Protein AF-0000000080333452 (afdb_homodimer)

Sequence (260 aa):
MNIPYLYDAGVLIAIDNNDRRMWARHSLALDDGRDIHVPAVIVSQAWRDSRRQVRLGKFLAGCHVVPVGLETAKAAGILCGKAGTSDIVDATVVTMAATLGAIIWTSDPDDIRTLIDAQDIKPAPVIRTVMNIPYLYDAGVLIAIDNNDRRMWARHSLALDDGRDIHVPAVIVSQAWRDSRRQVRLGKFLAGCHVVPVGLETAKAAGILCGKAGTSDIVDATVVTMAATLGAIIWTSDPDDIRTLIDAQDIKPAPVIRTV

Nearest PDB structures (foldseek):
  1y82-assembly1_A  TM=7.616E-01  e=4.361E-05  Pyrococcus furiosus
  5x3t-assembly1_H  TM=8.000E-01  e=1.397E-03  Mycobacterium tuberculosis H37Rv
  4gm6-assembly1_F  TM=4.208E-01  e=3.250E+00  Listeria grayi DSM 20601
  4neq-assembly1_A-2  TM=3.484E-01  e=1.625E+00  Methanocaldococcus jannaschii DSM 2661
  5h4g-assembly1_B  TM=7.540E-01  e=2.447E-04  Pyrococcus horikoshii OT3

Solvent-accessible surface area (backbone atoms only — not comparable to full-atom values): 13420 Å² total; per-residue (Å²): 132,70,69,27,38,28,44,39,44,47,43,52,45,37,45,62,66,62,36,62,67,60,49,50,50,52,51,52,40,50,75,70,63,36,50,35,36,29,50,12,66,35,44,16,72,57,37,45,42,76,86,77,33,55,64,45,51,58,56,49,69,74,36,46,70,37,59,39,34,58,70,54,16,40,52,8,6,28,42,19,48,66,48,72,47,85,57,42,67,63,26,37,53,53,50,50,22,53,76,65,58,13,36,36,34,2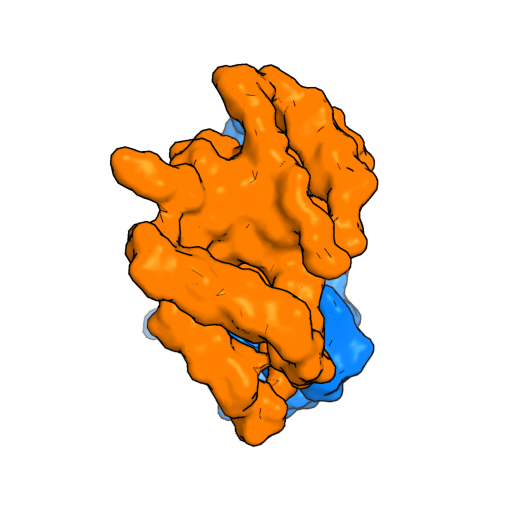4,58,55,58,68,65,52,47,50,46,52,60,49,58,65,54,83,85,62,64,47,81,44,79,98,131,72,68,26,39,29,45,40,41,47,43,51,46,38,44,62,67,62,35,62,67,59,49,50,51,51,51,52,40,50,74,70,64,38,50,34,36,29,50,11,66,35,45,16,73,56,35,46,44,78,86,78,35,54,63,43,51,59,57,50,69,73,37,47,69,37,59,41,34,60,69,54,17,41,52,8,6,28,42,19,48,66,49,73,48,85,56,40,66,63,27,36,52,53,49,50,23,54,76,66,59,13,36,36,34,25,56,56,59,67,66,50,47,51,46,50,59,48,60,65,55,82,84,62,64,46,78,44,77,100

Organism: NCBI:txid40318

InterPro domains:
  IPR029060 PIN-like domain superfamily [SSF88723] (1-114)

Structure (mmCIF, N/CA/C/O backbone):
data_AF-0000000080333452-model_v1
#
loop_
_entity.id
_entity.type
_entity.pdbx_description
1 polymer 'Twitching motility protein PilT'
#
loop_
_atom_site.group_PDB
_atom_site.id
_atom_site.type_symbol
_atom_site.label_atom_id
_atom_site.label_alt_id
_atom_site.label_comp_id
_atom_site.label_asym_id
_atom_site.label_entity_id
_atom_site.label_seq_id
_atom_site.pdbx_PDB_ins_code
_atom_site.Cartn_x
_atom_site.Cartn_y
_atom_site.Cartn_z
_atom_site.occupancy
_atom_site.B_iso_or_equiv
_atom_site.auth_seq_id
_atom_site.auth_comp_id
_atom_site.auth_asym_id
_atom_site.auth_atom_id
_atom_site.pdbx_PDB_model_num
ATOM 1 N N . MET A 1 1 ? -12.617 15.688 21.859 1 66.94 1 MET A N 1
ATOM 2 C CA . MET A 1 1 ? -11.438 15.055 21.266 1 66.94 1 MET A CA 1
ATOM 3 C C . MET A 1 1 ? -11.102 15.688 19.922 1 66.94 1 MET A C 1
ATOM 5 O O . MET A 1 1 ? -11.992 16.078 19.172 1 66.94 1 MET A O 1
ATOM 9 N N . ASN A 1 2 ? -9.859 16.25 19.734 1 89.31 2 ASN A N 1
ATOM 10 C CA . ASN A 1 2 ? -9.469 17 18.547 1 89.31 2 ASN A CA 1
ATOM 11 C C . ASN A 1 2 ? -9.539 16.141 17.281 1 89.31 2 ASN A C 1
ATOM 13 O O . ASN A 1 2 ? -9.398 14.922 17.359 1 89.31 2 ASN A O 1
ATOM 17 N N . ILE A 1 3 ? -10.078 16.656 16.297 1 96 3 ILE A N 1
ATOM 18 C CA . ILE A 1 3 ? -10.164 16 14.992 1 96 3 ILE A CA 1
ATOM 19 C C . ILE A 1 3 ? -8.773 15.562 14.539 1 96 3 ILE A C 1
ATOM 21 O O . ILE A 1 3 ? -7.848 16.375 14.477 1 96 3 ILE A O 1
ATOM 25 N N . PRO A 1 4 ? -8.609 14.273 14.32 1 98.06 4 PRO A N 1
ATOM 26 C CA . PRO A 1 4 ? -7.285 13.812 13.906 1 98.06 4 PRO A CA 1
ATOM 27 C C . PRO A 1 4 ? -6.875 14.336 12.531 1 98.06 4 PRO A C 1
ATOM 29 O O . PRO A 1 4 ? -7.723 14.805 11.766 1 98.06 4 PRO A O 1
ATOM 32 N N . TYR A 1 5 ? -5.578 14.242 12.328 1 98.5 5 TYR A N 1
ATOM 33 C CA . TYR A 1 5 ? -5.012 14.516 11.016 1 98.5 5 TYR A CA 1
ATOM 34 C C . TYR A 1 5 ? -4.586 13.219 10.328 1 98.5 5 TYR A C 1
ATOM 36 O O . TYR A 1 5 ? -4.184 12.258 10.992 1 98.5 5 TYR A O 1
ATOM 44 N N . LEU A 1 6 ? -4.727 13.211 9.031 1 98.81 6 LEU A N 1
ATOM 45 C CA . LEU A 1 6 ? -4.152 12.164 8.195 1 98.81 6 LEU A CA 1
ATOM 46 C C . LEU A 1 6 ? -3.291 12.766 7.086 1 98.81 6 LEU A C 1
ATOM 48 O O . LEU A 1 6 ? -3.775 13.555 6.277 1 98.81 6 LEU A O 1
ATOM 52 N N . TYR A 1 7 ? -2.045 12.398 7.105 1 98.88 7 TYR A N 1
ATOM 53 C CA . TYR A 1 7 ? -1.078 12.969 6.176 1 98.88 7 TYR A CA 1
ATOM 54 C C . TYR A 1 7 ? -0.905 12.07 4.953 1 98.88 7 TYR A C 1
ATOM 56 O O . TYR A 1 7 ? -0.808 10.852 5.078 1 98.88 7 TYR A O 1
ATOM 64 N N . ASP A 1 8 ? -0.882 12.656 3.754 1 98.62 8 ASP A N 1
ATOM 65 C CA . ASP A 1 8 ? -0.459 11.906 2.578 1 98.62 8 ASP A CA 1
ATOM 66 C C . ASP A 1 8 ? 1.015 12.156 2.266 1 98.62 8 ASP A C 1
ATOM 68 O O . ASP A 1 8 ? 1.738 12.734 3.082 1 98.62 8 ASP A O 1
ATOM 72 N N . ALA A 1 9 ? 1.439 11.734 1.107 1 98.19 9 ALA A N 1
ATOM 73 C CA . ALA A 1 9 ? 2.863 11.75 0.777 1 98.19 9 ALA A CA 1
ATOM 74 C C . ALA A 1 9 ? 3.363 13.18 0.575 1 98.19 9 ALA A C 1
ATOM 76 O O . ALA A 1 9 ? 4.527 13.477 0.844 1 98.19 9 ALA A O 1
ATOM 77 N N . GLY A 1 10 ? 2.439 14.086 0.138 1 98 10 GLY A N 1
ATOM 78 C CA . GLY A 1 10 ? 2.844 15.469 -0.051 1 98 10 GLY A CA 1
ATOM 79 C C . GLY A 1 10 ? 3.357 16.125 1.219 1 98 10 GLY A C 1
ATOM 80 O O . GLY A 1 10 ? 4.285 16.938 1.176 1 98 10 GLY A O 1
ATOM 81 N N . VAL A 1 11 ? 2.781 15.766 2.311 1 98.38 11 VAL A N 1
ATOM 82 C CA . VAL A 1 11 ? 3.229 16.297 3.598 1 98.38 11 VAL A CA 1
ATOM 83 C C . VAL A 1 11 ? 4.625 15.766 3.91 1 98.38 11 VAL A C 1
ATOM 85 O O . VAL A 1 11 ? 5.512 16.531 4.301 1 98.38 11 VAL A O 1
ATOM 88 N N . LEU A 1 12 ? 4.84 14.508 3.76 1 98 12 LEU A N 1
ATOM 89 C CA . LEU A 1 12 ? 6.129 13.891 4.059 1 98 12 LEU A CA 1
ATOM 90 C C . LEU A 1 12 ? 7.223 14.461 3.162 1 98 12 LEU A C 1
ATOM 92 O O . LEU A 1 12 ? 8.352 14.688 3.615 1 98 12 LEU A O 1
ATOM 96 N N . ILE A 1 13 ? 6.887 14.688 1.904 1 96.5 13 ILE A N 1
ATOM 97 C CA . ILE A 1 13 ? 7.84 15.266 0.961 1 96.5 13 ILE A CA 1
ATOM 98 C C . ILE A 1 13 ? 8.195 16.688 1.392 1 96.5 13 ILE A C 1
ATOM 100 O O . ILE A 1 13 ? 9.359 17.078 1.361 1 96.5 13 ILE A O 1
ATOM 104 N N . ALA A 1 14 ? 7.195 17.453 1.789 1 97 14 ALA A N 1
ATOM 105 C CA . ALA A 1 14 ? 7.445 18.797 2.279 1 97 14 ALA A CA 1
ATOM 106 C C . ALA A 1 14 ? 8.375 18.781 3.488 1 97 14 ALA A C 1
ATOM 108 O O . ALA A 1 14 ? 9.297 19.594 3.582 1 97 14 ALA A O 1
ATOM 109 N N . ILE A 1 15 ? 8.172 17.875 4.402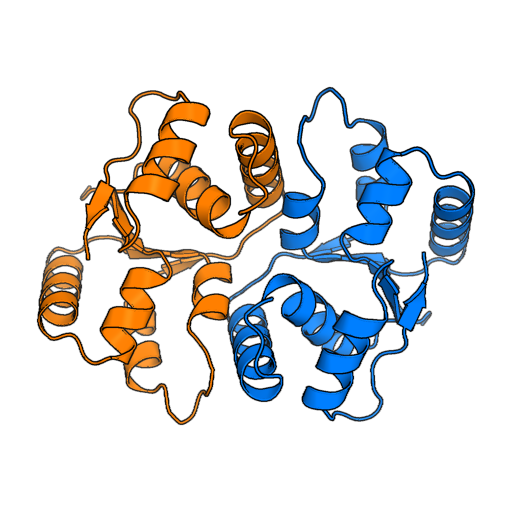 1 96.25 15 ILE A N 1
ATOM 110 C CA . ILE A 1 15 ? 8.992 17.734 5.602 1 96.25 15 ILE A CA 1
ATOM 111 C C . ILE A 1 15 ? 10.414 17.359 5.207 1 96.25 15 ILE A C 1
ATOM 113 O O . ILE A 1 15 ? 11.383 17.938 5.707 1 96.25 15 ILE A O 1
ATOM 117 N N . ASP A 1 16 ? 10.508 16.422 4.316 1 94.06 16 ASP A N 1
ATOM 118 C CA . ASP A 1 16 ? 11.812 15.984 3.855 1 94.06 16 ASP A CA 1
ATOM 119 C C . ASP A 1 16 ? 12.586 17.125 3.201 1 94.06 16 ASP A C 1
ATOM 121 O O . ASP A 1 16 ? 13.812 17.172 3.268 1 94.06 16 ASP A O 1
ATOM 125 N N . ASN A 1 17 ? 11.844 18.016 2.6 1 93.31 17 ASN A N 1
ATOM 126 C CA . ASN A 1 17 ? 12.43 19.188 1.954 1 93.31 17 ASN A CA 1
ATOM 127 C C . ASN A 1 17 ? 12.625 20.328 2.941 1 93.31 17 ASN A C 1
ATOM 129 O O . ASN A 1 17 ? 12.883 21.469 2.539 1 93.31 17 ASN A O 1
ATOM 133 N N . ASN A 1 18 ? 12.383 20.109 4.141 1 94.5 18 ASN A N 1
ATOM 134 C CA . ASN A 1 18 ? 12.578 21.062 5.219 1 94.5 18 ASN A CA 1
ATOM 135 C C . ASN A 1 18 ? 11.664 22.281 5.074 1 94.5 18 ASN A C 1
ATOM 137 O O . ASN A 1 18 ? 12.102 23.422 5.254 1 94.5 18 ASN A O 1
ATOM 141 N N . ASP A 1 19 ? 10.5 22 4.648 1 96.25 19 ASP A N 1
ATOM 142 C CA . ASP A 1 19 ? 9.492 23.062 4.609 1 96.25 19 ASP A CA 1
ATOM 143 C C . ASP A 1 19 ? 9.164 23.547 6.016 1 96.25 19 ASP A C 1
ATOM 145 O O . ASP A 1 19 ? 8.477 22.859 6.777 1 96.25 19 ASP A O 1
ATOM 149 N N . ARG A 1 20 ? 9.508 24.734 6.355 1 96.56 20 ARG A N 1
ATOM 150 C CA . ARG A 1 20 ? 9.391 25.297 7.699 1 96.56 20 ARG A CA 1
ATOM 151 C C . ARG A 1 20 ? 7.926 25.484 8.086 1 96.56 20 ARG A C 1
ATOM 153 O O . ARG A 1 20 ? 7.562 25.312 9.25 1 96.56 20 ARG A O 1
ATOM 160 N N . ARG A 1 21 ? 7.176 25.812 7.168 1 97 21 ARG A N 1
ATOM 161 C CA . ARG A 1 21 ? 5.758 26.016 7.445 1 97 21 ARG A CA 1
ATOM 162 C C . ARG A 1 21 ? 5.09 24.703 7.852 1 97 21 ARG A C 1
ATOM 164 O O . ARG A 1 21 ? 4.301 24.672 8.797 1 97 21 ARG A O 1
ATOM 171 N N . MET A 1 22 ? 5.398 23.641 7.133 1 96.62 22 MET A N 1
ATOM 172 C CA . MET A 1 22 ? 4.816 22.344 7.469 1 96.62 22 MET A CA 1
ATOM 173 C C . MET A 1 22 ? 5.312 21.859 8.828 1 96.62 22 MET A C 1
ATOM 175 O O . MET A 1 22 ? 4.547 21.266 9.602 1 96.62 22 MET A O 1
ATOM 179 N N . TRP A 1 23 ? 6.555 22.141 9.141 1 96.62 23 TRP A N 1
ATOM 180 C CA . TRP A 1 23 ? 7.094 21.797 10.453 1 96.62 23 TRP A CA 1
ATOM 181 C C . TRP A 1 23 ? 6.352 22.531 11.562 1 96.62 23 TRP A C 1
ATOM 183 O O . TRP A 1 23 ? 5.98 21.938 12.578 1 96.62 23 TRP A O 1
ATOM 193 N N . ALA A 1 24 ? 6.164 23.781 11.367 1 97.5 24 ALA A N 1
ATOM 194 C CA . ALA A 1 24 ? 5.457 24.594 12.359 1 97.5 24 ALA A CA 1
ATOM 195 C C . ALA A 1 24 ? 4.031 24.078 12.555 1 97.5 24 ALA A C 1
ATOM 197 O O . ALA A 1 24 ? 3.564 23.969 13.695 1 97.5 24 ALA A O 1
ATOM 198 N N . ARG A 1 25 ? 3.41 23.781 11.445 1 96.88 25 ARG A N 1
ATOM 199 C CA . ARG A 1 25 ? 2.053 23.25 11.508 1 96.88 25 ARG A CA 1
ATOM 200 C C . ARG A 1 25 ? 2.012 21.938 12.266 1 96.88 25 ARG A C 1
ATOM 202 O O . ARG A 1 25 ? 1.132 21.719 13.109 1 96.88 25 ARG A O 1
ATOM 209 N N . HIS A 1 26 ? 2.873 21.031 11.945 1 97.25 26 HIS A N 1
ATOM 210 C CA . HIS A 1 26 ? 2.979 19.75 12.617 1 97.25 26 HIS A CA 1
ATOM 211 C C . HIS A 1 26 ? 3.232 19.922 14.109 1 97.25 26 HIS A C 1
ATOM 213 O O . HIS A 1 26 ? 2.568 19.297 14.938 1 97.25 26 HIS A O 1
ATOM 219 N N . SER A 1 27 ? 4.156 20.797 14.453 1 96.75 27 SER A N 1
ATOM 220 C CA . SER A 1 27 ? 4.5 21.062 15.844 1 96.75 27 SER A CA 1
ATOM 221 C C . SER A 1 27 ? 3.301 21.594 16.625 1 96.75 27 SER A C 1
ATOM 223 O O . SER A 1 27 ? 3.033 21.156 17.75 1 96.75 27 SER A O 1
ATOM 225 N N . LEU A 1 28 ? 2.609 22.516 16.016 1 96.5 28 LEU A N 1
ATOM 226 C CA . LEU A 1 28 ? 1.427 23.094 16.656 1 96.5 28 LEU A CA 1
ATOM 227 C C . LEU A 1 28 ? 0.349 22.031 16.859 1 96.5 28 LEU A C 1
ATOM 229 O O . LEU A 1 28 ? -0.317 22 17.891 1 96.5 28 LEU A O 1
ATOM 233 N N . ALA A 1 29 ? 0.15 21.125 15.852 1 96.81 29 ALA A N 1
ATOM 234 C CA . ALA A 1 29 ? -0.823 20.047 15.961 1 96.81 29 ALA A CA 1
ATOM 235 C C . ALA A 1 29 ? -0.474 19.109 17.109 1 96.81 29 ALA A C 1
ATOM 237 O O . ALA A 1 29 ? -1.354 18.672 17.875 1 96.81 29 ALA A O 1
ATOM 238 N N . LEU A 1 30 ? 0.777 18.781 17.266 1 96.12 30 LEU A N 1
ATOM 239 C CA . LEU A 1 30 ? 1.226 17.922 18.359 1 96.12 30 LEU A CA 1
ATOM 240 C C . LEU A 1 30 ? 1.002 18.594 19.703 1 96.12 30 LEU A C 1
ATOM 242 O O . LEU A 1 30 ? 0.523 17.969 20.641 1 96.12 30 LEU A O 1
ATOM 246 N N . ASP A 1 31 ? 1.344 19.859 19.766 1 95.81 31 ASP A N 1
ATOM 247 C CA . ASP A 1 31 ? 1.171 20.625 21 1 95.81 31 ASP A CA 1
ATOM 248 C C . ASP A 1 31 ? -0.297 20.672 21.422 1 95.81 31 ASP A C 1
ATOM 250 O O . ASP A 1 31 ? -0.607 20.688 22.609 1 95.81 31 ASP A O 1
ATOM 254 N N . ASP A 1 32 ? -1.142 20.656 20.438 1 95.44 32 ASP A N 1
ATOM 255 C CA . ASP A 1 32 ? -2.58 20.688 20.688 1 95.44 32 ASP A CA 1
ATOM 256 C C . ASP A 1 32 ? -3.107 19.297 21.047 1 95.44 32 ASP A C 1
ATOM 258 O O . ASP A 1 32 ? -4.297 19.141 21.344 1 95.44 32 ASP A O 1
ATOM 262 N N . GLY A 1 33 ? -2.209 18.297 20.984 1 94.88 33 GLY A N 1
ATOM 263 C CA . GLY A 1 33 ? -2.605 16.953 21.344 1 94.88 33 GLY A CA 1
ATOM 264 C C . GLY A 1 33 ? -3.365 16.234 20.234 1 94.88 33 GLY A C 1
ATOM 265 O O . GLY A 1 33 ? -4.129 15.305 20.5 1 94.88 33 GLY A O 1
ATOM 266 N N . ARG A 1 34 ? -3.191 16.719 19.062 1 95.88 34 ARG A N 1
ATOM 267 C CA . ARG A 1 34 ? -3.893 16.109 17.938 1 95.88 34 ARG A CA 1
ATOM 268 C C . ARG A 1 34 ? -3.295 14.758 17.578 1 95.88 34 ARG A C 1
ATOM 270 O O . ARG A 1 34 ? -2.074 14.586 17.594 1 95.88 34 ARG A O 1
ATOM 277 N N . ASP A 1 35 ? -4.211 13.758 17.344 1 97.38 35 ASP A N 1
ATOM 278 C CA . ASP A 1 35 ? -3.742 12.5 16.75 1 97.38 35 ASP A CA 1
ATOM 279 C C . ASP A 1 35 ? -3.387 12.688 15.281 1 97.38 35 ASP A C 1
ATOM 281 O O . ASP A 1 35 ? -4.195 13.195 14.5 1 97.38 35 ASP A O 1
ATOM 285 N N . ILE A 1 36 ? -2.205 12.305 14.961 1 98.56 36 ILE A N 1
ATOM 286 C CA . ILE A 1 36 ? -1.741 12.414 13.578 1 98.56 36 ILE A CA 1
ATOM 287 C C . ILE A 1 36 ? -1.442 11.031 13.023 1 98.56 36 ILE A C 1
ATOM 289 O O . ILE A 1 36 ? -0.605 10.305 13.562 1 98.56 36 ILE A O 1
ATOM 293 N N . HIS A 1 37 ? -2.135 10.727 11.945 1 98.75 37 HIS A N 1
ATOM 294 C CA . HIS A 1 37 ? -1.991 9.406 11.352 1 98.75 37 HIS A CA 1
ATOM 295 C C . HIS A 1 37 ? -1.299 9.477 9.992 1 98.75 37 HIS A C 1
ATOM 297 O O . HIS A 1 37 ? -1.513 10.43 9.234 1 98.75 37 HIS A O 1
ATOM 303 N N . VAL A 1 38 ? -0.465 8.5 9.688 1 98.81 38 VAL A N 1
ATOM 304 C CA . VAL A 1 38 ? 0.194 8.289 8.398 1 98.81 38 VAL A CA 1
ATOM 305 C C . VAL A 1 38 ? 0.039 6.836 7.969 1 98.81 38 VAL A C 1
ATOM 307 O O . VAL A 1 38 ? 0.616 5.934 8.578 1 98.81 38 VAL A O 1
ATOM 310 N N . PRO A 1 39 ? -0.791 6.602 6.879 1 98.81 39 PRO A N 1
ATOM 311 C CA . PRO A 1 39 ? -0.763 5.227 6.371 1 98.81 39 PRO A CA 1
ATOM 312 C C . PRO A 1 39 ? 0.646 4.758 6.016 1 98.81 39 PRO A C 1
ATOM 314 O O . PRO A 1 39 ? 1.42 5.512 5.422 1 98.81 39 PRO A O 1
ATOM 317 N N . ALA A 1 40 ? 0.976 3.561 6.352 1 98.69 40 ALA A N 1
ATOM 318 C CA . ALA A 1 40 ? 2.324 3.043 6.133 1 98.69 40 ALA A CA 1
ATOM 319 C C . ALA A 1 40 ? 2.717 3.139 4.664 1 98.69 40 ALA A C 1
ATOM 321 O O . ALA A 1 40 ? 3.869 3.434 4.34 1 98.69 40 ALA A O 1
ATOM 322 N N . VAL A 1 41 ? 1.766 2.949 3.809 1 98.5 41 VAL A N 1
ATOM 323 C CA . VAL A 1 41 ? 2.043 2.971 2.377 1 98.5 41 VAL A CA 1
ATOM 324 C C . VAL A 1 41 ? 2.51 4.363 1.961 1 98.5 41 VAL A C 1
ATOM 326 O O . VAL A 1 41 ? 3.281 4.508 1.01 1 98.5 41 VAL A O 1
ATOM 329 N N . ILE A 1 42 ? 2.111 5.387 2.627 1 98.62 42 ILE A N 1
ATOM 330 C CA . ILE A 1 42 ? 2.52 6.762 2.346 1 98.62 42 ILE A CA 1
ATOM 331 C C . ILE A 1 42 ? 4.004 6.93 2.654 1 98.62 42 ILE A C 1
ATOM 333 O O . ILE A 1 42 ? 4.707 7.668 1.96 1 98.62 42 ILE A O 1
ATOM 337 N N . VAL A 1 43 ? 4.465 6.246 3.676 1 98.31 43 VAL A N 1
ATOM 338 C CA . VAL A 1 43 ? 5.883 6.277 4.012 1 98.31 43 VAL A CA 1
ATOM 339 C C . VAL A 1 43 ? 6.699 5.699 2.859 1 98.31 43 VAL A C 1
ATOM 341 O O . VAL A 1 43 ? 7.758 6.234 2.508 1 98.31 43 VAL A O 1
ATOM 344 N N . SER A 1 44 ? 6.195 4.656 2.197 1 98.12 44 SER A N 1
ATOM 345 C CA . SER A 1 44 ? 6.898 4.051 1.074 1 98.12 44 SER A CA 1
ATOM 346 C C . SER A 1 44 ? 7.074 5.039 -0.072 1 98.12 44 SER A C 1
ATOM 348 O O . SER A 1 44 ? 8.031 4.945 -0.842 1 98.12 44 SER A O 1
ATOM 350 N N . GLN A 1 45 ? 6.188 5.941 -0.155 1 97.88 45 GLN A N 1
ATOM 351 C CA . GLN A 1 45 ? 6.234 6.91 -1.243 1 97.88 45 GLN A CA 1
ATOM 352 C C . GLN A 1 45 ? 7.312 7.961 -1 1 97.88 45 GLN A C 1
ATOM 354 O O . GLN A 1 45 ? 7.875 8.516 -1.948 1 97.88 45 GLN A O 1
ATOM 359 N N . ALA A 1 46 ? 7.652 8.203 0.22 1 96.62 46 ALA A N 1
ATOM 360 C CA . ALA A 1 46 ? 8.508 9.344 0.534 1 96.62 46 ALA A CA 1
ATOM 361 C C . ALA A 1 46 ? 9.883 8.883 1.02 1 96.62 46 ALA A C 1
ATOM 363 O O . ALA A 1 46 ? 10.859 9.617 0.911 1 96.62 46 ALA A O 1
ATOM 364 N N . TRP A 1 47 ? 9.984 7.656 1.554 1 96.88 47 TRP A N 1
ATOM 365 C CA . TRP A 1 47 ? 11.227 7.152 2.145 1 96.88 47 TRP A CA 1
ATOM 366 C C . TRP A 1 47 ? 12.156 6.609 1.068 1 96.88 47 TRP A C 1
ATOM 368 O O . TRP A 1 47 ? 11.75 5.785 0.244 1 96.88 47 TRP A O 1
ATOM 378 N N . ARG A 1 48 ? 13.414 7.047 1.024 1 94.88 48 ARG A N 1
ATOM 379 C CA . ARG A 1 48 ? 14.344 6.621 -0.014 1 94.88 48 ARG A CA 1
ATOM 380 C C . ARG A 1 48 ? 15.672 6.168 0.592 1 94.88 48 ARG A C 1
ATOM 382 O O . ARG A 1 48 ? 16.406 5.395 -0.022 1 94.88 48 ARG A O 1
ATOM 389 N N . ASP A 1 49 ? 16.016 6.801 1.656 1 88.06 49 ASP A N 1
ATOM 390 C CA . ASP A 1 49 ? 17.297 6.512 2.295 1 88.06 49 ASP A CA 1
ATOM 391 C C . ASP A 1 49 ? 17.25 6.797 3.795 1 88.06 49 ASP A C 1
ATOM 393 O O . ASP A 1 49 ? 17.141 7.953 4.207 1 88.06 49 ASP A O 1
ATOM 397 N N . SER A 1 50 ? 17.453 5.832 4.539 1 75.5 50 SER A N 1
ATOM 398 C CA . SER A 1 50 ? 17.359 6.016 5.984 1 75.5 50 SER A CA 1
ATOM 399 C C . SER A 1 50 ? 18.422 6.988 6.492 1 75.5 50 SER A C 1
ATOM 401 O O . SER A 1 50 ? 18.172 7.742 7.438 1 75.5 50 SER A O 1
ATOM 403 N N . ARG A 1 51 ? 19.484 6.934 5.887 1 76.5 51 ARG A N 1
ATOM 404 C CA . ARG A 1 51 ? 20.578 7.762 6.367 1 76.5 51 ARG A CA 1
ATOM 405 C C . ARG A 1 51 ? 20.344 9.234 6.035 1 76.5 51 ARG A C 1
ATOM 407 O O . ARG A 1 51 ? 20.812 10.117 6.758 1 76.5 51 ARG A O 1
ATOM 414 N N . ARG A 1 52 ? 19.609 9.422 5.137 1 77.69 52 ARG A N 1
ATOM 415 C CA . ARG A 1 52 ? 19.469 10.789 4.66 1 77.69 52 ARG A CA 1
ATOM 416 C C . ARG A 1 52 ? 18.125 11.383 5.074 1 77.69 52 ARG A C 1
ATOM 418 O O . ARG A 1 52 ? 17.875 12.57 4.859 1 77.69 52 ARG A O 1
ATOM 425 N N . GLN A 1 53 ? 17.422 10.438 5.684 1 87.56 53 GLN A N 1
ATOM 426 C CA . GLN A 1 53 ? 16.109 10.961 6 1 87.56 53 GLN A CA 1
ATOM 427 C C . GLN A 1 53 ? 15.867 10.992 7.508 1 87.56 53 GLN A C 1
ATOM 429 O O . GLN A 1 53 ? 14.82 10.547 7.984 1 87.56 53 GLN A O 1
ATOM 434 N N . VAL A 1 54 ? 16.766 11.547 8.281 1 86.62 54 VAL A N 1
ATOM 435 C CA . VAL A 1 54 ? 16.703 11.742 9.727 1 86.62 54 VAL A CA 1
ATOM 436 C C . VAL A 1 54 ? 15.516 12.648 10.07 1 86.62 54 VAL A C 1
ATOM 438 O O . VAL A 1 54 ? 14.773 12.375 11.016 1 86.62 54 VAL A O 1
ATOM 441 N N . ARG A 1 55 ? 15.336 13.711 9.305 1 90.31 55 ARG A N 1
ATOM 442 C CA . ARG A 1 55 ? 14.234 14.641 9.523 1 90.31 55 ARG A CA 1
ATOM 443 C C . ARG A 1 55 ? 12.891 13.93 9.43 1 90.31 55 ARG A C 1
ATOM 445 O O . ARG A 1 55 ? 12.023 14.102 10.297 1 90.31 55 ARG A O 1
ATOM 452 N N . LEU A 1 56 ? 12.719 13.141 8.375 1 94.12 56 LEU A N 1
ATOM 453 C CA . LEU A 1 56 ? 11.484 12.398 8.195 1 94.12 56 LEU A CA 1
ATOM 454 C C . LEU A 1 56 ? 11.266 11.406 9.328 1 94.12 56 LEU A C 1
ATOM 456 O O . LEU A 1 56 ? 10.141 11.211 9.789 1 94.12 56 LEU A O 1
ATOM 460 N N . GLY A 1 57 ? 12.305 10.781 9.805 1 94.62 57 GLY A N 1
ATOM 461 C CA . GLY A 1 57 ? 12.219 9.891 10.953 1 94.62 57 GLY A CA 1
ATOM 462 C C . GLY A 1 57 ? 11.727 10.578 12.203 1 94.62 57 GLY A C 1
ATOM 463 O O . GLY A 1 57 ? 10.844 10.062 12.898 1 94.62 57 GLY A O 1
ATOM 464 N N . LYS A 1 58 ? 12.281 11.695 12.516 1 93.5 58 LYS A N 1
ATOM 465 C CA . LYS A 1 58 ? 11.859 12.484 13.672 1 93.5 58 LYS A CA 1
ATOM 466 C C . LYS A 1 58 ? 10.398 12.898 13.539 1 93.5 58 LYS A C 1
ATOM 468 O O . LYS A 1 58 ? 9.633 12.836 14.516 1 93.5 58 LYS A O 1
ATOM 473 N N . PHE A 1 59 ? 10.086 13.32 12.359 1 96.12 59 PHE A N 1
ATOM 474 C CA . PHE A 1 59 ? 8.719 13.711 12.039 1 96.12 59 PHE A CA 1
ATOM 475 C C . PHE A 1 59 ? 7.75 12.555 12.289 1 96.12 59 PHE A C 1
ATOM 477 O O . PHE A 1 59 ? 6.723 12.727 12.945 1 96.12 59 PHE A O 1
ATOM 484 N N . LEU A 1 60 ? 8.062 11.359 11.867 1 97 60 LEU A N 1
ATOM 485 C CA . LEU A 1 60 ? 7.199 10.195 11.969 1 97 60 LEU A CA 1
ATOM 486 C C . LEU A 1 60 ? 7.09 9.727 13.414 1 97 60 LEU A C 1
ATOM 488 O O . LEU A 1 60 ? 6.094 9.102 13.797 1 97 60 LEU A O 1
ATOM 492 N N . ALA A 1 61 ? 8.086 10.055 14.195 1 95.69 61 ALA A N 1
ATOM 493 C CA . ALA A 1 61 ? 8.078 9.656 15.602 1 95.69 61 ALA A CA 1
ATOM 494 C C . ALA A 1 61 ? 6.91 10.297 16.344 1 95.69 61 ALA A C 1
ATOM 496 O O . ALA A 1 61 ? 6.43 9.758 17.344 1 95.69 61 ALA A O 1
ATOM 497 N N . GLY A 1 62 ? 6.41 11.406 15.859 1 96.62 62 GLY A N 1
ATOM 498 C CA . GLY A 1 62 ? 5.273 12.086 16.469 1 96.62 62 GLY A CA 1
ATOM 499 C C . GLY A 1 62 ? 3.943 11.672 15.859 1 96.62 62 GLY A C 1
ATOM 500 O O . GLY A 1 62 ? 2.902 12.242 16.188 1 96.62 62 GLY A O 1
ATOM 501 N N . CYS A 1 63 ? 3.959 10.703 14.984 1 98.31 63 CYS A N 1
ATOM 502 C CA . CYS A 1 63 ? 2.762 10.273 14.273 1 98.31 63 CYS A CA 1
ATOM 503 C C . CYS A 1 63 ? 2.424 8.828 14.602 1 98.31 63 CYS A C 1
ATOM 505 O O . CYS A 1 63 ? 3.277 8.078 15.078 1 98.31 63 CYS A O 1
ATOM 507 N N . HIS A 1 64 ? 1.195 8.5 14.414 1 98.25 64 HIS A N 1
ATOM 508 C CA . HIS A 1 64 ? 0.774 7.102 14.344 1 98.25 64 HIS A CA 1
ATOM 509 C C . HIS A 1 64 ? 0.873 6.566 12.922 1 98.25 64 HIS A C 1
ATOM 511 O O . HIS A 1 64 ? 0.047 6.902 12.07 1 98.25 64 HIS A O 1
ATOM 517 N N . VAL A 1 65 ? 1.852 5.777 12.641 1 98.56 65 VAL A N 1
ATOM 518 C CA . VAL A 1 65 ? 1.927 5.113 11.344 1 98.56 65 VAL A CA 1
ATOM 519 C C . VAL A 1 65 ? 1.046 3.865 11.352 1 98.56 65 VAL A C 1
ATOM 521 O O . VAL A 1 65 ? 1.271 2.943 12.141 1 98.56 65 VAL A O 1
ATOM 524 N N . VAL A 1 66 ? 0.1 3.836 10.484 1 98.25 66 VAL A N 1
ATOM 525 C CA . VAL A 1 66 ? -0.949 2.822 10.539 1 98.25 66 VAL A CA 1
ATOM 526 C C . VAL A 1 66 ? -0.742 1.806 9.422 1 98.25 66 VAL A C 1
ATOM 528 O O . VAL A 1 66 ? -0.659 2.174 8.25 1 98.25 66 VAL A O 1
ATOM 531 N N . PRO A 1 67 ? -0.625 0.531 9.812 1 98.44 67 PRO A N 1
ATOM 532 C CA . PRO A 1 67 ? -0.543 -0.483 8.758 1 98.44 67 PRO A CA 1
ATOM 533 C C . PRO A 1 67 ? -1.803 -0.541 7.895 1 98.44 67 PRO A C 1
ATOM 535 O O . PRO A 1 67 ? -2.889 -0.178 8.352 1 98.44 67 PRO A O 1
ATOM 538 N N . VAL A 1 68 ? -1.609 -0.95 6.664 1 97.88 68 VAL A N 1
ATOM 539 C CA . VAL A 1 68 ? -2.734 -1.167 5.762 1 97.88 68 VAL A CA 1
ATOM 540 C C . VAL A 1 68 ? -3.092 -2.65 5.727 1 97.88 68 VAL A C 1
ATOM 542 O O . VAL A 1 68 ? -2.328 -3.467 5.203 1 97.88 68 VAL A O 1
ATOM 545 N N . GLY A 1 69 ? -4.23 -2.975 6.246 1 98.06 69 GLY A N 1
ATOM 546 C CA . GLY A 1 69 ? -4.703 -4.348 6.273 1 98.06 69 GLY A CA 1
ATOM 547 C C . GLY A 1 69 ? -5.723 -4.648 5.188 1 98.06 69 GLY A C 1
ATOM 548 O O . GLY A 1 69 ? -5.973 -3.812 4.32 1 98.06 69 GLY A O 1
ATOM 549 N N . LEU A 1 70 ? -6.262 -5.797 5.273 1 97.56 70 LEU A N 1
ATOM 550 C CA . LEU A 1 70 ? -7.133 -6.324 4.23 1 97.56 70 LEU A CA 1
ATOM 551 C C . LEU A 1 70 ? -8.391 -5.473 4.082 1 97.56 70 LEU A C 1
ATOM 553 O O . LEU A 1 70 ? -8.781 -5.125 2.965 1 97.56 70 LEU A O 1
ATOM 557 N N . GLU A 1 71 ? -9 -5.102 5.16 1 96.81 71 GLU A N 1
ATOM 558 C CA . GLU A 1 71 ? -10.258 -4.359 5.094 1 96.81 71 GLU A CA 1
ATOM 559 C C . GLU A 1 71 ? -10.055 -2.986 4.453 1 96.81 71 GLU A C 1
ATOM 561 O O . GLU A 1 71 ? -10.836 -2.572 3.596 1 96.81 71 GLU A O 1
ATOM 566 N N . THR A 1 72 ? -9.008 -2.316 4.867 1 97.94 72 THR A N 1
ATOM 567 C CA . THR A 1 72 ? -8.703 -1.023 4.27 1 97.94 72 THR A CA 1
ATOM 568 C C . THR A 1 72 ? -8.336 -1.183 2.797 1 97.94 72 THR A C 1
ATOM 570 O O . THR A 1 72 ? -8.727 -0.363 1.963 1 97.94 72 THR A O 1
ATOM 573 N N . ALA A 1 73 ? -7.594 -2.225 2.502 1 98.31 73 ALA A N 1
ATOM 574 C CA . ALA A 1 73 ? -7.191 -2.488 1.123 1 98.31 73 ALA A CA 1
ATOM 575 C C . ALA A 1 73 ? -8.406 -2.721 0.23 1 98.31 73 ALA A C 1
ATOM 577 O O . ALA A 1 73 ? -8.484 -2.176 -0.873 1 98.31 73 ALA A O 1
ATOM 578 N N . LYS A 1 74 ? -9.367 -3.523 0.712 1 97.62 74 LYS A N 1
ATOM 579 C CA . LYS A 1 74 ? -10.594 -3.758 -0.05 1 97.62 74 LYS A CA 1
ATOM 580 C C . LYS A 1 74 ? -11.367 -2.461 -0.253 1 97.62 74 LYS A C 1
ATOM 582 O O . LYS A 1 74 ? -11.82 -2.17 -1.362 1 97.62 74 LYS A O 1
ATOM 587 N N . ALA A 1 75 ? -11.508 -1.724 0.812 1 97.88 75 ALA A N 1
ATOM 588 C CA . ALA A 1 75 ? -12.234 -0.461 0.729 1 97.88 75 ALA A CA 1
ATOM 589 C C . ALA A 1 75 ? -11.578 0.49 -0.266 1 97.88 75 ALA A C 1
ATOM 591 O O . ALA A 1 75 ? -12.266 1.149 -1.05 1 97.88 75 ALA A O 1
ATOM 592 N N . ALA A 1 76 ? -10.266 0.598 -0.222 1 98.56 76 ALA A N 1
ATOM 593 C CA . ALA A 1 76 ? -9.531 1.436 -1.167 1 98.56 76 ALA A CA 1
ATOM 594 C C . ALA A 1 76 ? -9.734 0.951 -2.6 1 98.56 76 ALA A C 1
ATOM 596 O O . ALA A 1 76 ? -9.906 1.759 -3.516 1 98.56 76 ALA A O 1
ATOM 597 N N . GLY A 1 77 ? -9.664 -0.362 -2.797 1 98.31 77 GLY A N 1
ATOM 598 C CA . GLY A 1 77 ? -9.922 -0.917 -4.117 1 98.31 77 GLY A CA 1
ATOM 599 C C . GLY A 1 77 ? -11.297 -0.577 -4.648 1 98.31 77 GLY A C 1
ATOM 600 O O . GLY A 1 77 ? -11.445 -0.198 -5.812 1 98.31 77 GLY A O 1
ATOM 601 N N . ILE A 1 78 ? -12.289 -0.722 -3.844 1 97.94 78 ILE A N 1
ATOM 602 C CA . ILE A 1 78 ? -13.664 -0.393 -4.223 1 97.94 78 ILE A CA 1
ATOM 603 C C . ILE A 1 78 ? -13.75 1.081 -4.613 1 97.94 78 ILE A C 1
ATOM 605 O O . ILE A 1 78 ? -14.359 1.426 -5.633 1 97.94 78 ILE A O 1
ATOM 609 N N . LEU A 1 79 ? -13.164 1.891 -3.826 1 98.44 79 LEU A N 1
ATOM 610 C CA . LEU A 1 79 ? -13.172 3.322 -4.109 1 98.44 79 LEU A CA 1
ATOM 611 C C . LEU A 1 79 ? -12.5 3.613 -5.449 1 98.44 79 LEU A C 1
ATOM 613 O O . LEU A 1 79 ? -12.984 4.449 -6.219 1 98.44 79 LEU A O 1
ATOM 617 N N . CYS A 1 80 ? -11.391 2.98 -5.746 1 98.25 80 CYS A N 1
ATOM 618 C CA . CYS A 1 80 ? -10.742 3.139 -7.043 1 98.25 80 CYS A CA 1
ATOM 619 C C . CYS A 1 80 ? -11.688 2.75 -8.172 1 98.25 80 CYS A C 1
ATOM 621 O O . CYS A 1 80 ? -11.742 3.426 -9.203 1 98.25 80 CYS A O 1
ATOM 623 N N . GLY A 1 81 ? -12.383 1.651 -7.938 1 96.5 81 GLY A N 1
ATOM 624 C CA . GLY A 1 81 ? -13.359 1.245 -8.93 1 96.5 81 GLY A CA 1
ATOM 625 C C . GLY A 1 81 ? -14.422 2.299 -9.188 1 96.5 81 GLY A C 1
ATOM 626 O O . GLY A 1 81 ? -14.711 2.625 -10.344 1 96.5 81 GLY A O 1
ATOM 627 N N . LYS A 1 82 ? -14.977 2.824 -8.141 1 96.81 82 LYS A N 1
ATOM 628 C CA . LYS A 1 82 ? -16.016 3.846 -8.25 1 96.81 82 LYS A CA 1
ATOM 629 C C . LYS A 1 82 ? -15.484 5.098 -8.945 1 96.81 82 LYS A C 1
ATOM 631 O O . LYS A 1 82 ? -16.188 5.723 -9.734 1 96.81 82 LYS A O 1
ATOM 636 N N . ALA A 1 83 ? -14.258 5.461 -8.633 1 97.56 83 ALA A N 1
ATOM 637 C CA . ALA A 1 83 ? -13.688 6.711 -9.125 1 97.56 83 ALA A CA 1
ATOM 638 C C . ALA A 1 83 ? -13.078 6.52 -10.516 1 97.56 83 ALA A C 1
ATOM 640 O O . ALA A 1 83 ? -12.711 7.492 -11.18 1 97.56 83 ALA A O 1
ATOM 641 N N . GLY A 1 84 ? -12.922 5.312 -11.016 1 96.81 84 GLY A N 1
ATOM 642 C CA . GLY A 1 84 ? -12.312 5.047 -12.305 1 96.81 84 GLY A CA 1
ATOM 643 C C . GLY A 1 84 ? -10.82 5.34 -12.336 1 96.81 84 GLY A C 1
ATOM 644 O O . GLY A 1 84 ? -10.297 5.848 -13.328 1 96.81 84 GLY A O 1
ATOM 645 N N . THR A 1 85 ? -10.148 5.168 -11.234 1 97.44 85 THR A N 1
ATOM 646 C CA . THR A 1 85 ? -8.703 5.391 -11.133 1 97.44 85 THR A CA 1
ATOM 647 C C . THR A 1 85 ? -8 4.141 -10.617 1 97.44 85 THR A C 1
ATOM 649 O O . THR A 1 85 ? -8.641 3.223 -10.109 1 97.44 85 THR A O 1
ATOM 652 N N . SER A 1 86 ? -6.719 4.098 -10.797 1 96.69 86 SER A N 1
ATOM 653 C CA . SER A 1 86 ? -5.898 2.998 -10.305 1 96.69 86 SER A CA 1
ATOM 654 C C . SER A 1 86 ? -5 3.451 -9.156 1 96.69 86 SER A C 1
ATOM 656 O O . SER A 1 86 ? -4.094 2.723 -8.75 1 96.69 86 SER A O 1
ATOM 658 N N . ASP A 1 87 ? -5.215 4.656 -8.609 1 98.06 87 ASP A N 1
ATOM 659 C CA . ASP A 1 87 ? -4.375 5.191 -7.543 1 98.06 87 ASP A CA 1
ATOM 660 C C . ASP A 1 87 ? -4.82 4.664 -6.18 1 98.06 87 ASP A C 1
ATOM 662 O O . ASP A 1 87 ? -5.531 5.355 -5.445 1 98.06 87 ASP A O 1
ATOM 666 N N . ILE A 1 88 ? -4.328 3.521 -5.828 1 98.5 88 ILE A N 1
ATOM 667 C CA . ILE A 1 88 ? -4.77 2.861 -4.605 1 98.5 88 ILE A CA 1
ATOM 668 C C . ILE A 1 88 ? -4.184 3.576 -3.389 1 98.5 88 ILE A C 1
ATOM 670 O O . ILE A 1 88 ? -4.715 3.469 -2.281 1 98.5 88 ILE A O 1
ATOM 674 N N . VAL A 1 89 ? -3.1 4.328 -3.555 1 98.62 89 VAL A N 1
ATOM 675 C CA . VAL A 1 89 ? -2.488 5.027 -2.43 1 98.62 89 VAL A CA 1
ATOM 676 C C . VAL A 1 89 ? -3.375 6.195 -2.002 1 98.62 89 VAL A C 1
ATOM 678 O O . VAL A 1 89 ? -3.74 6.309 -0.829 1 98.62 89 VAL A O 1
ATOM 681 N N . ASP A 1 90 ? -3.814 6.988 -2.959 1 98.75 90 ASP A N 1
ATOM 682 C CA . ASP A 1 90 ? -4.738 8.07 -2.639 1 98.75 90 ASP A CA 1
ATOM 683 C C . ASP A 1 90 ? -6.055 7.523 -2.09 1 98.75 90 ASP A C 1
ATOM 685 O O . ASP A 1 90 ? -6.641 8.102 -1.173 1 98.75 90 ASP A O 1
ATOM 689 N N . ALA A 1 91 ? -6.5 6.426 -2.66 1 98.81 91 ALA A N 1
ATOM 690 C CA . ALA A 1 91 ? -7.738 5.812 -2.184 1 98.81 91 ALA A CA 1
ATOM 691 C C . ALA A 1 91 ? -7.598 5.344 -0.739 1 98.81 91 ALA A C 1
ATOM 693 O O . ALA A 1 91 ? -8.547 5.422 0.041 1 98.81 91 ALA A O 1
ATOM 694 N N . THR A 1 92 ? -6.449 4.816 -0.401 1 98.88 92 THR A N 1
ATOM 695 C CA . THR A 1 92 ? -6.176 4.418 0.975 1 98.88 92 THR A CA 1
ATOM 696 C C . THR A 1 92 ? -6.254 5.621 1.911 1 98.88 92 THR A C 1
ATOM 698 O O . THR A 1 92 ? -6.863 5.543 2.98 1 98.88 92 THR A O 1
ATOM 701 N N . VAL A 1 93 ? -5.676 6.715 1.502 1 98.88 93 VAL A N 1
ATOM 702 C CA . VAL A 1 93 ? -5.699 7.938 2.295 1 98.88 93 VAL A CA 1
ATOM 703 C C . VAL A 1 93 ? -7.141 8.367 2.543 1 98.88 93 VAL A C 1
ATOM 705 O O . VAL A 1 93 ? -7.539 8.602 3.688 1 98.88 93 VAL A O 1
ATOM 708 N N . VAL A 1 94 ? -7.941 8.391 1.538 1 98.88 94 VAL A N 1
ATOM 709 C CA . VAL A 1 94 ? -9.32 8.867 1.629 1 98.88 94 VAL A CA 1
ATOM 710 C C . VAL A 1 94 ? -10.148 7.898 2.475 1 98.88 94 VAL A C 1
ATOM 712 O O . VAL A 1 94 ? -10.906 8.32 3.346 1 98.88 94 VAL A O 1
ATOM 715 N N . THR A 1 95 ? -9.992 6.637 2.262 1 98.62 95 THR A N 1
ATOM 716 C CA . THR A 1 95 ? -10.719 5.609 2.996 1 98.62 95 THR A CA 1
ATOM 717 C C . THR A 1 95 ? -10.398 5.672 4.484 1 98.62 95 THR A C 1
ATOM 719 O O . THR A 1 95 ? -11.297 5.629 5.324 1 98.62 95 THR A O 1
ATOM 722 N N . MET A 1 96 ? -9.164 5.785 4.801 1 98.62 96 MET A N 1
ATOM 723 C CA . MET A 1 96 ? -8.75 5.84 6.203 1 98.62 96 MET A CA 1
ATOM 724 C C . MET A 1 96 ? -9.227 7.129 6.859 1 98.62 96 MET A C 1
ATOM 726 O O . MET A 1 96 ? -9.656 7.117 8.016 1 98.62 96 MET A O 1
ATOM 730 N N . ALA A 1 97 ? -9.102 8.211 6.145 1 98.62 97 ALA A N 1
ATOM 731 C CA . ALA A 1 97 ? -9.57 9.484 6.691 1 98.62 97 ALA A CA 1
ATOM 732 C C . ALA A 1 97 ? -11.055 9.414 7.035 1 98.62 97 ALA A C 1
ATOM 734 O O . ALA A 1 97 ? -11.477 9.914 8.078 1 98.62 97 ALA A O 1
ATOM 735 N N . ALA A 1 98 ? -11.836 8.836 6.152 1 98.31 98 ALA A N 1
ATOM 736 C CA . ALA A 1 98 ? -13.266 8.688 6.387 1 98.31 98 ALA A CA 1
ATOM 737 C C . ALA A 1 98 ? -13.539 7.859 7.641 1 98.31 98 ALA A C 1
ATOM 739 O O . ALA A 1 98 ? -14.414 8.195 8.438 1 98.31 98 ALA A O 1
ATOM 740 N N . THR A 1 99 ? -12.828 6.789 7.844 1 97.19 99 THR A N 1
ATOM 741 C CA . THR A 1 99 ? -12.992 5.895 8.984 1 97.19 99 THR A CA 1
ATOM 742 C C . THR A 1 99 ? -12.633 6.605 10.289 1 97.19 99 THR A C 1
ATOM 744 O O . THR A 1 99 ? -13.312 6.434 11.297 1 97.19 99 THR A O 1
ATOM 747 N N . LEU A 1 100 ? -11.641 7.441 10.227 1 97.06 100 LEU A N 1
ATOM 748 C CA . LEU A 1 100 ? -11.109 8.094 11.414 1 97.06 100 LEU A CA 1
ATOM 749 C C . LEU A 1 100 ? -11.828 9.406 11.688 1 97.06 100 LEU A C 1
ATOM 751 O O . LEU A 1 100 ? -11.711 9.977 12.781 1 97.06 100 LEU A O 1
ATOM 755 N N . GLY A 1 101 ? -12.578 9.82 10.672 1 97.5 101 GLY A N 1
ATOM 756 C CA . GLY A 1 101 ? -13.078 11.18 10.758 1 97.5 101 GLY A CA 1
ATOM 757 C C . GLY A 1 101 ? -11.977 12.219 10.758 1 97.5 101 GLY A C 1
ATOM 758 O O . GLY A 1 101 ? -12.039 13.195 11.516 1 97.5 101 GLY A O 1
ATOM 759 N N . ALA A 1 102 ? -10.961 12.031 9.938 1 98.38 102 ALA A N 1
ATOM 760 C CA . ALA A 1 102 ? -9.75 12.852 9.992 1 98.38 102 ALA A CA 1
ATOM 761 C C . ALA A 1 102 ? -9.758 13.914 8.898 1 98.38 102 ALA A C 1
ATOM 763 O O . ALA A 1 102 ? -10.43 13.758 7.875 1 98.38 102 ALA A O 1
ATOM 764 N N . ILE A 1 103 ? -8.961 14.977 9.125 1 98.56 103 ILE A N 1
ATOM 765 C CA . ILE A 1 103 ? -8.625 15.953 8.094 1 98.56 103 ILE A CA 1
ATOM 766 C C . ILE A 1 103 ? -7.449 15.445 7.266 1 98.56 103 ILE A C 1
ATOM 768 O O . ILE A 1 103 ? -6.426 15.031 7.816 1 98.56 103 ILE A O 1
ATOM 772 N N . ILE A 1 104 ? -7.641 15.484 5.98 1 98.88 104 ILE A N 1
ATOM 773 C CA . ILE A 1 104 ? -6.566 15.055 5.09 1 98.88 104 ILE A CA 1
ATOM 774 C C . ILE A 1 104 ? -5.676 16.25 4.746 1 98.88 104 ILE A C 1
ATOM 776 O O . ILE A 1 104 ? -6.164 17.281 4.273 1 98.88 104 ILE A O 1
ATOM 780 N N . TRP A 1 105 ? -4.414 16.109 5.031 1 98.81 105 TRP A N 1
ATOM 781 C CA . TRP A 1 105 ? -3.422 17.078 4.566 1 98.81 105 TRP A CA 1
ATOM 782 C C . TRP A 1 105 ? -2.717 16.578 3.311 1 98.81 105 TRP A C 1
ATOM 784 O O . TRP A 1 105 ? -2.115 15.492 3.32 1 98.81 105 TRP A O 1
ATOM 794 N N . THR A 1 106 ? -2.758 17.344 2.234 1 98.69 106 THR A N 1
ATOM 795 C CA . THR A 1 106 ? -2.264 16.875 0.944 1 98.69 106 THR A CA 1
ATOM 796 C C . THR A 1 106 ? -1.757 18.047 0.101 1 98.69 106 THR A C 1
ATOM 798 O O . THR A 1 106 ? -2.156 19.188 0.316 1 98.69 106 THR A O 1
ATOM 801 N N . SER A 1 107 ? -0.844 17.75 -0.832 1 98.12 107 SER A N 1
ATOM 802 C CA . SER A 1 107 ? -0.397 18.734 -1.809 1 98.12 107 SER A CA 1
ATOM 803 C C . SER A 1 107 ? -1.155 18.594 -3.123 1 98.12 107 SER A C 1
ATOM 805 O O . SER A 1 107 ? -1.001 19.422 -4.027 1 98.12 107 SER A O 1
ATOM 807 N N . ASP A 1 108 ? -1.881 17.562 -3.299 1 97.88 108 ASP A N 1
ATOM 808 C CA . ASP A 1 108 ? -2.652 17.312 -4.512 1 97.88 108 ASP A CA 1
ATOM 809 C C . ASP A 1 108 ? -4.145 17.203 -4.203 1 97.88 108 ASP A C 1
ATOM 811 O O . ASP A 1 108 ? -4.738 16.125 -4.348 1 97.88 108 ASP A O 1
ATOM 815 N N . PRO A 1 109 ? -4.789 18.328 -3.838 1 98.44 109 PRO A N 1
ATOM 816 C CA . PRO A 1 109 ? -6.184 18.297 -3.391 1 98.44 109 PRO A CA 1
ATOM 817 C C . PRO A 1 109 ? -7.141 17.828 -4.484 1 98.44 109 PRO A C 1
ATOM 819 O O . PRO A 1 109 ? -8.172 17.219 -4.188 1 98.44 109 PRO A O 1
ATOM 822 N N . ASP A 1 110 ? -6.867 18.047 -5.75 1 98.25 110 ASP A N 1
ATOM 823 C CA . ASP A 1 110 ? -7.789 17.719 -6.836 1 98.25 110 ASP A CA 1
ATOM 824 C C . ASP A 1 110 ? -7.996 16.219 -6.949 1 98.25 110 ASP A C 1
ATOM 826 O O . ASP A 1 110 ? -9.125 15.75 -7.059 1 98.25 110 ASP A O 1
ATOM 830 N N . ASP A 1 111 ? -6.902 15.453 -6.879 1 98.31 111 ASP A N 1
ATOM 831 C CA . ASP A 1 111 ? -7.023 14 -6.949 1 98.31 111 ASP A CA 1
ATOM 832 C C . ASP A 1 111 ? -7.766 13.453 -5.734 1 98.31 111 ASP A C 1
ATOM 834 O O . ASP A 1 111 ? -8.586 12.539 -5.859 1 98.31 111 ASP A O 1
ATOM 838 N N . ILE A 1 112 ? -7.5 14.016 -4.586 1 98.75 112 ILE A N 1
ATOM 839 C CA . ILE A 1 112 ? -8.141 13.578 -3.354 1 98.75 112 ILE A CA 1
ATOM 840 C C . ILE A 1 112 ? -9.633 13.914 -3.398 1 98.75 112 ILE A C 1
ATOM 842 O O . IL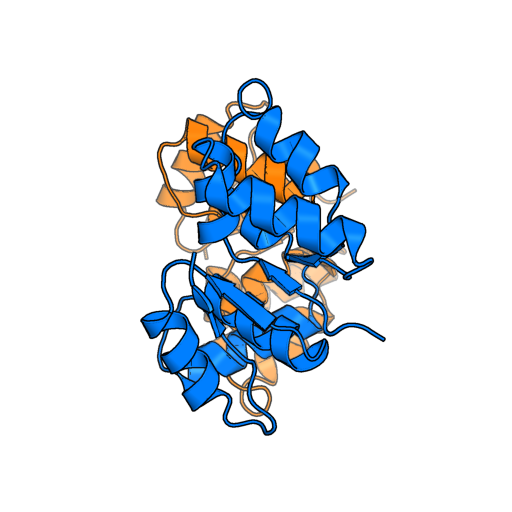E A 1 112 ? -10.469 13.102 -2.998 1 98.75 112 ILE A O 1
ATOM 846 N N . ARG A 1 113 ? -9.977 15.086 -3.932 1 98.56 113 ARG A N 1
ATOM 847 C CA . ARG A 1 113 ? -11.375 15.484 -4.039 1 98.56 113 ARG A CA 1
ATOM 848 C C . ARG A 1 113 ? -12.148 14.531 -4.945 1 98.56 113 ARG A C 1
ATOM 850 O O . ARG A 1 113 ? -13.297 14.188 -4.664 1 98.56 113 ARG A O 1
ATOM 857 N N . THR A 1 114 ? -11.531 14.172 -6.027 1 98.5 114 THR A N 1
ATOM 858 C CA . THR A 1 114 ? -12.172 13.242 -6.945 1 98.5 114 THR A CA 1
ATOM 859 C C . THR A 1 114 ? -12.539 11.945 -6.227 1 98.5 114 THR A C 1
ATOM 861 O O . THR A 1 114 ? -13.641 11.414 -6.41 1 98.5 114 THR A O 1
ATOM 864 N N . LEU A 1 115 ? -11.68 11.477 -5.395 1 98.75 115 LEU A N 1
ATOM 865 C CA . LEU A 1 115 ? -11.914 10.25 -4.652 1 98.75 115 LEU A CA 1
ATOM 866 C C . LEU A 1 115 ? -12.969 10.461 -3.572 1 98.75 115 LEU A C 1
ATOM 868 O O . LEU A 1 115 ? -13.82 9.594 -3.352 1 98.75 115 LEU A O 1
ATOM 872 N N . ILE A 1 116 ? -12.938 11.547 -2.883 1 98.75 116 ILE A N 1
ATOM 873 C CA . ILE A 1 116 ? -13.938 11.859 -1.864 1 98.75 116 ILE A CA 1
ATOM 874 C C . ILE A 1 116 ? -15.32 11.922 -2.5 1 98.75 116 ILE A C 1
ATOM 876 O O . ILE A 1 116 ? -16.281 11.383 -1.951 1 98.75 116 ILE A O 1
ATOM 880 N N . ASP A 1 117 ? -15.383 12.57 -3.652 1 98.44 117 ASP A N 1
ATOM 881 C CA . ASP A 1 117 ? -16.656 12.672 -4.371 1 98.44 117 ASP A CA 1
ATOM 882 C C . ASP A 1 117 ? -17.188 11.289 -4.742 1 98.44 117 ASP A C 1
ATOM 884 O O . ASP A 1 117 ? -18.375 11.023 -4.609 1 98.44 117 ASP A O 1
ATOM 888 N N . ALA A 1 118 ? -16.312 10.438 -5.23 1 98 118 ALA A N 1
ATOM 889 C CA . ALA A 1 118 ? -16.703 9.086 -5.617 1 98 118 ALA A CA 1
ATOM 890 C C . ALA A 1 118 ? -17.141 8.273 -4.402 1 98 118 ALA A C 1
ATOM 892 O O . ALA A 1 118 ? -18.016 7.406 -4.512 1 98 118 ALA A O 1
ATOM 893 N N . GLN A 1 119 ? -16.438 8.461 -3.289 1 97.44 119 GLN A N 1
ATOM 894 C CA . GLN A 1 119 ? -16.766 7.746 -2.059 1 97.44 119 GLN A CA 1
ATOM 895 C C . GLN A 1 119 ? -18.172 8.078 -1.593 1 97.44 119 GLN A C 1
ATOM 897 O O . GLN A 1 119 ? -18.891 7.211 -1.081 1 97.44 119 GLN A O 1
ATOM 902 N N . ASP A 1 120 ? -18.562 9.32 -1.687 1 96 120 ASP A N 1
ATOM 903 C CA . ASP A 1 120 ? -19.922 9.805 -1.512 1 96 120 ASP A CA 1
ATOM 904 C C . ASP A 1 120 ? -20.469 9.43 -0.135 1 96 120 ASP A C 1
ATOM 906 O O . ASP A 1 120 ? -21.562 8.883 -0.024 1 96 120 ASP A O 1
ATOM 910 N N . ILE A 1 121 ? -19.656 9.617 0.853 1 94.44 121 ILE A N 1
ATOM 911 C CA . ILE A 1 121 ? -20.125 9.406 2.217 1 94.44 121 ILE A CA 1
ATOM 912 C C . ILE A 1 121 ? -20.281 10.75 2.922 1 94.44 121 ILE A C 1
ATOM 914 O O . ILE A 1 121 ? -19.672 11.742 2.516 1 94.44 121 ILE A O 1
ATOM 918 N N . LYS A 1 122 ? -21.156 10.812 3.893 1 93.75 122 LYS A N 1
ATOM 919 C CA . LYS A 1 122 ? -21.328 12.016 4.699 1 93.75 122 LYS A CA 1
ATOM 920 C C . LYS A 1 122 ? -21.109 11.719 6.184 1 93.75 122 LYS A C 1
ATOM 922 O O . LYS A 1 122 ? -21.5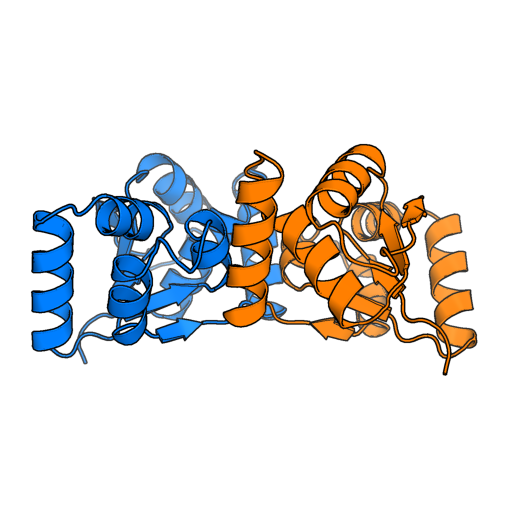78 10.703 6.691 1 93.75 122 LYS A O 1
ATOM 927 N N . PRO A 1 123 ? -20.547 12.602 6.973 1 94.94 123 PRO A N 1
ATOM 928 C CA . PRO A 1 123 ? -19.859 13.766 6.395 1 94.94 123 PRO A CA 1
ATOM 929 C C . PRO A 1 123 ? -18.625 13.383 5.582 1 94.94 123 PRO A C 1
ATOM 931 O O . PRO A 1 123 ? -17.969 12.383 5.895 1 94.94 123 PRO A O 1
ATOM 934 N N . ALA A 1 124 ? -18.234 14.102 4.578 1 96.62 124 ALA A N 1
ATOM 935 C CA . ALA A 1 124 ? -17.047 13.891 3.75 1 96.62 124 ALA A CA 1
ATOM 936 C C . ALA A 1 124 ? -15.781 14.352 4.473 1 96.62 124 ALA A C 1
ATOM 938 O O . ALA A 1 124 ? -15.82 15.32 5.242 1 96.62 124 ALA A O 1
ATOM 939 N N . PRO A 1 125 ? -14.688 13.648 4.191 1 97.62 125 PRO A N 1
ATOM 940 C CA . PRO A 1 125 ? -13.43 14.133 4.762 1 97.62 125 PRO A CA 1
ATOM 941 C C . PRO A 1 125 ? -13.102 15.562 4.344 1 97.62 125 PRO A C 1
ATOM 943 O O . PRO A 1 125 ? -13.336 15.945 3.193 1 97.62 125 PRO A O 1
ATOM 946 N N . VAL A 1 126 ? -12.578 16.297 5.301 1 98.19 126 VAL A N 1
ATOM 947 C CA . VAL A 1 126 ? -12.109 17.641 5.035 1 98.19 126 VAL A CA 1
ATOM 948 C C . VAL A 1 126 ? -10.68 17.609 4.508 1 98.19 126 VAL A C 1
ATOM 950 O O . VAL A 1 126 ? -9.875 16.781 4.953 1 98.19 126 VAL A O 1
ATOM 953 N N . ILE A 1 127 ? -10.383 18.547 3.586 1 98.62 127 ILE A N 1
ATOM 954 C CA . ILE A 1 127 ? -9.047 18.594 2.986 1 98.62 127 ILE A CA 1
ATOM 955 C C . ILE A 1 127 ? -8.352 19.891 3.367 1 98.62 127 ILE A C 1
ATOM 957 O O . ILE A 1 127 ? -8.977 20.969 3.363 1 98.62 127 ILE A O 1
ATOM 961 N N . ARG A 1 128 ? -7.121 19.781 3.717 1 98.31 128 ARG A N 1
ATOM 962 C CA . ARG A 1 128 ? -6.215 20.906 3.846 1 98.31 128 ARG A CA 1
ATOM 963 C C . ARG A 1 128 ? -4.992 20.734 2.953 1 98.31 128 ARG A C 1
ATOM 965 O O . ARG A 1 128 ? -4.531 19.609 2.729 1 98.31 128 ARG A O 1
ATOM 972 N N . THR A 1 129 ? -4.445 21.828 2.469 1 97.56 129 THR A N 1
ATOM 973 C CA . THR A 1 129 ? -3.365 21.75 1.488 1 97.56 129 THR A CA 1
ATOM 974 C C . THR A 1 129 ? -2.023 22.078 2.135 1 97.56 129 THR A C 1
ATOM 976 O O . THR A 1 129 ? -1.955 22.891 3.059 1 97.56 129 THR A O 1
ATOM 979 N N . VAL A 1 130 ? -1.04 21.375 1.656 1 94.44 130 VAL A N 1
ATOM 980 C CA . VAL A 1 130 ? 0.349 21.609 2.033 1 94.44 130 VAL A CA 1
ATOM 981 C C . VAL A 1 130 ? 1.035 22.469 0.966 1 94.44 130 VAL A C 1
ATOM 983 O O . VAL A 1 130 ? 0.828 22.25 -0.231 1 94.44 130 VAL A O 1
ATOM 986 N N . MET B 1 1 ? 10.359 -27.5 4.906 1 67.31 1 MET B N 1
ATOM 987 C CA . MET B 1 1 ? 9.25 -26.562 4.809 1 67.31 1 MET B CA 1
ATOM 988 C C . MET B 1 1 ? 9.156 -25.969 3.406 1 67.31 1 MET B C 1
ATOM 990 O O . MET B 1 1 ? 10.18 -25.734 2.76 1 67.31 1 MET B O 1
ATOM 994 N N . ASN B 1 2 ? 8.008 -26.125 2.666 1 89.5 2 ASN B N 1
ATOM 995 C CA . ASN B 1 2 ? 7.867 -25.719 1.269 1 89.5 2 ASN B CA 1
ATOM 996 C C . ASN B 1 2 ? 8.07 -24.219 1.09 1 89.5 2 ASN B C 1
ATOM 998 O O . ASN B 1 2 ? 7.828 -23.438 2.014 1 89.5 2 ASN B O 1
ATOM 1002 N N . ILE B 1 3 ? 8.797 -23.875 0.148 1 96 3 ILE B N 1
ATOM 1003 C CA . ILE B 1 3 ? 9.047 -22.484 -0.21 1 96 3 ILE B CA 1
ATOM 1004 C C . ILE B 1 3 ? 7.723 -21.75 -0.414 1 96 3 ILE B C 1
ATOM 1006 O O . ILE B 1 3 ? 6.887 -22.188 -1.211 1 96 3 ILE B O 1
ATOM 1010 N N . PRO B 1 4 ? 7.504 -20.703 0.362 1 98.12 4 PRO B N 1
ATOM 1011 C CA . PRO B 1 4 ? 6.23 -20 0.218 1 98.12 4 PRO B CA 1
ATOM 1012 C C . PRO B 1 4 ? 6.094 -19.312 -1.137 1 98.12 4 PRO B C 1
ATOM 1014 O O . PRO B 1 4 ? 7.086 -19.125 -1.847 1 98.12 4 PRO B O 1
ATOM 1017 N N . TYR B 1 5 ? 4.836 -19 -1.407 1 98.56 5 TYR B N 1
ATOM 1018 C CA . TYR B 1 5 ? 4.516 -18.156 -2.562 1 98.56 5 TYR B CA 1
ATOM 1019 C C . TYR B 1 5 ? 4.121 -16.75 -2.129 1 98.56 5 TYR B C 1
ATOM 1021 O O . TYR B 1 5 ? 3.551 -16.578 -1.051 1 98.56 5 TYR B O 1
ATOM 1029 N N . LEU B 1 6 ? 4.473 -15.812 -2.959 1 98.81 6 LEU B N 1
ATOM 1030 C CA . LEU B 1 6 ? 3.971 -14.445 -2.832 1 98.81 6 LEU B CA 1
ATOM 1031 C C . LEU B 1 6 ? 3.348 -13.969 -4.141 1 98.81 6 LEU B C 1
ATOM 1033 O O . LEU B 1 6 ? 4.016 -13.945 -5.176 1 98.81 6 LEU B O 1
ATOM 1037 N N . TYR B 1 7 ? 2.092 -13.641 -4.055 1 98.88 7 TYR B N 1
ATOM 1038 C CA . TYR B 1 7 ? 1.336 -13.266 -5.246 1 98.88 7 TYR B CA 1
ATOM 1039 C C . TYR B 1 7 ? 1.304 -11.75 -5.414 1 98.88 7 TYR B C 1
ATOM 1041 O O . TYR B 1 7 ? 1.103 -11.016 -4.449 1 98.88 7 TYR B O 1
ATOM 1049 N N . ASP B 1 8 ? 1.527 -11.258 -6.641 1 98.62 8 ASP B N 1
ATOM 1050 C CA . ASP B 1 8 ? 1.248 -9.852 -6.922 1 98.62 8 ASP B CA 1
ATOM 1051 C C . ASP B 1 8 ? -0.128 -9.688 -7.562 1 98.62 8 ASP B C 1
ATOM 1053 O O . ASP B 1 8 ? -0.933 -10.617 -7.57 1 98.62 8 ASP B O 1
ATOM 1057 N N . ALA B 1 9 ? -0.391 -8.516 -8.078 1 98.25 9 ALA B N 1
ATOM 1058 C CA . ALA B 1 9 ? -1.735 -8.18 -8.539 1 98.25 9 ALA B CA 1
ATOM 1059 C C . ALA B 1 9 ? -2.088 -8.953 -9.805 1 98.25 9 ALA B C 1
ATOM 1061 O O . ALA B 1 9 ? -3.256 -9.273 -10.039 1 98.25 9 ALA B O 1
ATOM 1062 N N . GLY B 1 10 ? -1.053 -9.312 -10.602 1 98.06 10 GLY B N 1
ATOM 1063 C CA . GLY B 1 10 ? -1.316 -10.07 -11.82 1 98.06 10 GLY B CA 1
ATOM 1064 C C . GLY B 1 10 ? -1.985 -11.406 -11.555 1 98.06 10 GLY B C 1
ATOM 1065 O O . GLY B 1 10 ? -2.83 -11.852 -12.336 1 98.06 10 GLY B O 1
ATOM 1066 N N . VAL B 1 11 ? -1.61 -12.023 -10.492 1 98.44 11 VAL B N 1
ATOM 1067 C CA . VAL B 1 11 ? -2.225 -13.297 -10.109 1 98.44 11 VAL B CA 1
ATOM 1068 C C . VAL B 1 11 ? -3.691 -13.07 -9.742 1 98.44 11 VAL B C 1
ATOM 1070 O O . VAL B 1 11 ? -4.57 -13.805 -10.203 1 98.44 11 VAL B O 1
ATOM 1073 N N . LEU B 1 12 ? -3.969 -12.086 -8.961 1 98.06 12 LEU B N 1
ATOM 1074 C CA . LEU B 1 12 ? -5.332 -11.805 -8.523 1 98.06 12 LEU B CA 1
ATOM 1075 C C . LEU B 1 12 ? -6.219 -11.445 -9.711 1 98.06 12 LEU B C 1
ATOM 1077 O O . LEU B 1 12 ? -7.383 -11.852 -9.766 1 98.06 12 LEU B O 1
ATOM 1081 N N . ILE B 1 13 ? -5.66 -10.68 -10.641 1 96.62 13 ILE B N 1
ATOM 1082 C CA . ILE B 1 13 ? -6.402 -10.305 -11.836 1 96.62 13 ILE B CA 1
ATOM 1083 C C . ILE B 1 13 ? -6.715 -11.547 -12.664 1 96.62 13 ILE B C 1
ATOM 1085 O O . ILE B 1 13 ? -7.832 -11.695 -13.172 1 96.62 13 ILE B O 1
ATOM 1089 N N . ALA B 1 14 ? -5.746 -12.43 -12.789 1 97.12 14 ALA B N 1
ATOM 1090 C CA . ALA B 1 14 ? -5.973 -13.68 -13.508 1 97.12 14 ALA B CA 1
ATOM 1091 C C . ALA B 1 14 ? -7.094 -14.484 -12.859 1 97.12 14 ALA B C 1
ATOM 1093 O O . ALA B 1 14 ? -7.953 -15.031 -13.555 1 97.12 14 ALA B O 1
ATOM 1094 N N . ILE B 1 15 ? -7.109 -14.578 -11.562 1 96.38 15 ILE B N 1
ATOM 1095 C CA . ILE B 1 15 ? -8.125 -15.312 -10.812 1 96.38 15 ILE B CA 1
ATOM 1096 C C . ILE B 1 15 ? -9.492 -14.664 -11.023 1 96.38 15 ILE B C 1
ATOM 1098 O O . ILE B 1 15 ? -10.477 -15.352 -11.289 1 96.38 15 ILE B O 1
ATOM 1102 N N . ASP B 1 16 ? -9.492 -13.359 -10.93 1 94.25 16 ASP B N 1
ATOM 1103 C CA . ASP B 1 16 ? -10.734 -12.625 -11.125 1 94.25 16 ASP B CA 1
ATOM 1104 C C . ASP B 1 16 ? -11.297 -12.859 -12.531 1 94.25 16 ASP B C 1
ATOM 1106 O O . ASP B 1 16 ? -12.516 -12.852 -12.727 1 94.25 16 ASP B O 1
ATOM 1110 N 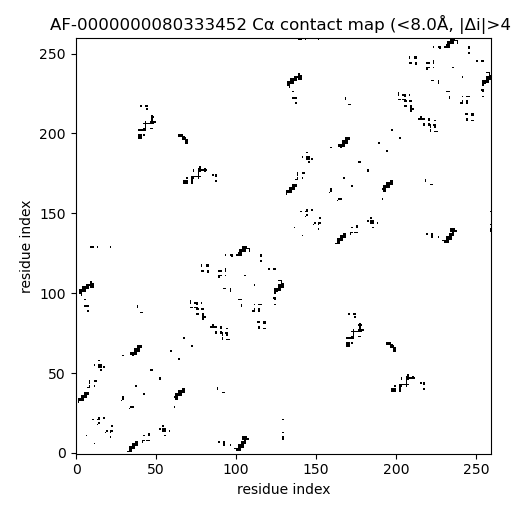N . ASN B 1 17 ? -10.406 -13.062 -13.453 1 93.44 17 ASN B N 1
ATOM 1111 C CA . ASN B 1 17 ? -10.789 -13.328 -14.836 1 93.44 17 ASN B CA 1
ATOM 1112 C C . ASN B 1 17 ? -11.055 -14.812 -15.07 1 93.44 17 ASN B C 1
ATOM 1114 O O . ASN B 1 17 ? -11.148 -15.258 -16.219 1 93.44 17 ASN B O 1
ATOM 1118 N N . ASN B 1 18 ? -11.039 -15.57 -14.086 1 94.62 18 ASN B N 1
ATOM 1119 C CA . ASN B 1 18 ? -11.344 -17 -14.117 1 94.62 18 ASN B CA 1
ATOM 1120 C C . ASN B 1 18 ? -10.328 -17.766 -14.945 1 94.62 18 ASN B C 1
ATOM 1122 O O . ASN B 1 18 ? -10.703 -18.641 -15.742 1 94.62 18 ASN B O 1
ATOM 1126 N N . ASP B 1 19 ? -9.133 -17.344 -14.836 1 96.31 19 ASP B N 1
ATOM 1127 C CA . ASP B 1 19 ? -8.055 -18.109 -15.461 1 96.31 19 ASP B CA 1
ATOM 1128 C C . ASP B 1 19 ? -7.934 -19.5 -14.844 1 96.31 19 ASP B C 1
ATOM 1130 O O . ASP B 1 19 ? -7.441 -19.641 -13.727 1 96.31 19 ASP B O 1
ATOM 1134 N N . ARG B 1 20 ? -8.25 -20.531 -15.539 1 96.62 20 ARG B N 1
ATOM 1135 C CA . ARG B 1 20 ? -8.32 -21.891 -15.047 1 96.62 20 ARG B CA 1
ATOM 1136 C C . ARG B 1 20 ? -6.93 -22.422 -14.688 1 96.62 20 ARG B C 1
ATOM 1138 O O . ARG B 1 20 ? -6.777 -23.188 -13.742 1 96.62 20 ARG B O 1
ATOM 1145 N N . ARG B 1 21 ? -6.012 -22.031 -15.422 1 97.06 21 ARG B N 1
ATOM 1146 C CA . ARG B 1 21 ? -4.648 -22.484 -15.148 1 97.06 21 ARG B CA 1
ATOM 1147 C C . ARG B 1 21 ? -4.156 -21.953 -13.812 1 97.06 21 ARG B C 1
ATOM 1149 O O . ARG B 1 21 ? -3.539 -22.688 -13.031 1 97.06 21 ARG B O 1
ATOM 1156 N N . MET B 1 22 ? -4.41 -20.672 -13.547 1 96.69 22 MET B N 1
ATOM 1157 C CA . MET B 1 22 ? -3.986 -20.094 -12.281 1 96.69 22 MET B CA 1
ATOM 1158 C C . MET B 1 22 ? -4.734 -20.719 -11.117 1 96.69 22 MET B C 1
ATOM 1160 O O . MET B 1 22 ? -4.152 -20.953 -10.055 1 96.69 22 MET B O 1
ATOM 1164 N N . TRP B 1 23 ? -5.988 -21.062 -11.312 1 96.62 23 TRP B N 1
ATOM 1165 C CA . TRP B 1 23 ? -6.762 -21.75 -10.289 1 96.62 23 TRP B CA 1
ATOM 1166 C C . TRP B 1 23 ? -6.16 -23.125 -9.984 1 96.62 23 TRP B C 1
ATOM 1168 O O . TRP B 1 23 ? -6.012 -23.5 -8.82 1 96.62 23 TRP B O 1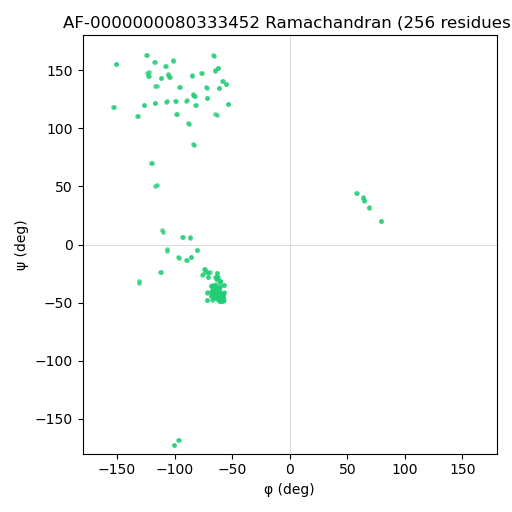
ATOM 1178 N N . ALA B 1 24 ? -5.859 -23.828 -11 1 97.56 24 ALA B N 1
ATOM 1179 C CA . ALA B 1 24 ? -5.273 -25.156 -10.82 1 97.56 24 ALA B CA 1
ATOM 1180 C C . ALA B 1 24 ? -3.941 -25.062 -10.078 1 97.56 24 ALA B C 1
ATOM 1182 O O . ALA B 1 24 ? -3.68 -25.859 -9.172 1 97.56 24 ALA B O 1
ATOM 1183 N N . ARG B 1 25 ? -3.162 -24.094 -10.492 1 96.94 25 ARG B N 1
ATOM 1184 C CA . ARG B 1 25 ? -1.875 -23.891 -9.844 1 96.94 25 ARG B CA 1
ATOM 1185 C C . ARG B 1 25 ? -2.057 -23.562 -8.359 1 96.94 25 ARG B C 1
ATOM 1187 O O . ARG B 1 25 ? -1.345 -24.094 -7.512 1 96.94 25 ARG B O 1
ATOM 1194 N N . HIS B 1 26 ? -2.922 -22.656 -8.055 1 97.25 26 HIS B N 1
ATOM 1195 C CA . HIS B 1 26 ? -3.23 -22.266 -6.684 1 97.25 26 HIS B CA 1
ATOM 1196 C C . HIS B 1 26 ? -3.719 -23.469 -5.875 1 97.25 26 HIS B C 1
ATOM 1198 O O . HIS B 1 26 ? -3.25 -23.703 -4.758 1 97.25 26 HIS B O 1
ATOM 1204 N N . SER B 1 27 ? -4.605 -24.25 -6.453 1 96.75 27 SER B N 1
ATOM 1205 C CA . SER B 1 27 ? -5.156 -25.422 -5.781 1 96.75 27 SER B CA 1
ATOM 1206 C C . SER B 1 27 ? -4.066 -26.438 -5.473 1 96.75 27 SER B C 1
ATOM 1208 O O . SER B 1 27 ? -4.02 -27 -4.371 1 96.75 27 SER B O 1
ATOM 1210 N N . LEU B 1 28 ? -3.223 -26.672 -6.422 1 96.56 28 LEU B N 1
ATOM 1211 C CA . LEU B 1 28 ? -2.121 -27.609 -6.234 1 96.56 28 LEU B CA 1
ATOM 1212 C C . LEU B 1 28 ? -1.172 -27.125 -5.145 1 96.56 28 LEU B C 1
ATOM 1214 O O . LEU B 1 28 ? -0.692 -27.922 -4.336 1 96.56 28 LEU B O 1
ATOM 1218 N N . ALA B 1 29 ? -0.863 -25.797 -5.113 1 96.88 29 ALA B N 1
ATOM 1219 C CA . ALA B 1 29 ? -0.001 -25.219 -4.086 1 96.88 29 ALA B CA 1
ATOM 1220 C C . ALA B 1 29 ? -0.602 -25.406 -2.697 1 96.88 29 ALA B C 1
ATOM 1222 O O . ALA B 1 29 ? 0.109 -25.75 -1.746 1 96.88 29 ALA B O 1
ATOM 1223 N N . LEU B 1 30 ? -1.88 -25.203 -2.561 1 96.19 30 LEU B N 1
ATOM 1224 C CA . LEU B 1 30 ? -2.562 -25.391 -1.285 1 96.19 30 LEU B CA 1
ATOM 1225 C C . LEU B 1 30 ? -2.52 -26.844 -0.858 1 96.19 30 LEU B C 1
ATOM 1227 O O . LEU B 1 30 ? -2.248 -27.156 0.306 1 96.19 30 LEU B O 1
ATOM 1231 N N . ASP B 1 31 ? -2.773 -27.734 -1.799 1 95.81 31 ASP B N 1
ATOM 1232 C CA . ASP B 1 31 ? -2.752 -29.156 -1.522 1 95.81 31 ASP B CA 1
ATOM 1233 C C . ASP B 1 31 ? -1.374 -29.609 -1.036 1 95.81 31 ASP B C 1
ATOM 1235 O O . ASP B 1 31 ? -1.266 -30.516 -0.215 1 95.81 31 ASP B O 1
ATOM 1239 N N . ASP B 1 32 ? -0.393 -28.953 -1.525 1 95.44 32 ASP B N 1
ATOM 1240 C CA . ASP B 1 32 ? 0.984 -29.266 -1.155 1 95.44 32 ASP B CA 1
ATOM 1241 C C . ASP B 1 32 ? 1.344 -28.641 0.192 1 95.44 32 ASP B C 1
ATOM 1243 O O . ASP B 1 32 ? 2.453 -28.844 0.695 1 95.44 32 ASP B O 1
ATOM 1247 N N . GLY B 1 33 ? 0.405 -27.859 0.734 1 95 33 GLY B N 1
ATOM 1248 C CA . GLY B 1 33 ? 0.642 -27.234 2.029 1 95 33 GLY B CA 1
ATOM 1249 C C . GLY B 1 33 ? 1.517 -26 1.951 1 95 33 GLY B C 1
ATOM 1250 O O . GLY B 1 33 ? 2.158 -25.625 2.936 1 95 33 GLY B O 1
ATOM 1251 N N . ARG B 1 34 ? 1.582 -25.453 0.79 1 95.94 34 ARG B N 1
ATOM 1252 C CA . ARG B 1 34 ? 2.41 -24.266 0.606 1 95.94 34 ARG B CA 1
ATOM 1253 C C . ARG B 1 34 ? 1.78 -23.047 1.277 1 95.94 34 ARG B C 1
ATOM 1255 O O . ARG B 1 34 ? 0.566 -22.859 1.202 1 95.94 34 ARG B O 1
ATOM 1262 N N . ASP B 1 35 ? 2.641 -22.266 2.016 1 97.44 35 ASP B N 1
ATOM 1263 C CA . ASP B 1 35 ? 2.184 -20.953 2.473 1 97.44 35 ASP B CA 1
ATOM 1264 C C . ASP B 1 35 ? 2.092 -19.969 1.312 1 97.44 35 ASP B C 1
ATOM 1266 O O . ASP B 1 35 ? 3.055 -19.797 0.562 1 97.44 35 ASP B O 1
ATOM 1270 N N . ILE B 1 36 ? 0.958 -19.391 1.18 1 98.62 36 ILE B N 1
ATOM 1271 C CA . ILE B 1 36 ? 0.739 -18.406 0.115 1 98.62 36 ILE B CA 1
ATOM 1272 C C . ILE B 1 36 ? 0.433 -17.047 0.722 1 98.62 36 ILE B C 1
ATOM 1274 O O . ILE B 1 36 ? -0.537 -16.891 1.469 1 98.62 36 ILE B O 1
ATOM 1278 N N . HIS B 1 37 ? 1.263 -16.094 0.368 1 98.75 37 HIS B N 1
ATOM 1279 C CA . HIS B 1 37 ? 1.121 -14.758 0.929 1 98.75 37 HIS B CA 1
ATOM 1280 C C . HIS B 1 37 ? 0.671 -13.758 -0.133 1 98.75 37 HIS B C 1
ATOM 1282 O O . HIS B 1 37 ? 1.077 -13.859 -1.294 1 98.75 37 HIS B O 1
ATOM 1288 N N . VAL B 1 38 ? -0.164 -12.805 0.245 1 98.88 38 VAL B N 1
ATOM 1289 C CA . VAL B 1 38 ? -0.613 -11.672 -0.559 1 98.88 38 VAL B CA 1
ATOM 1290 C C . VAL B 1 38 ? -0.499 -10.383 0.254 1 98.88 38 VAL B C 1
ATOM 1292 O O . VAL B 1 38 ? -1.235 -10.188 1.224 1 98.88 38 VAL B O 1
ATOM 1295 N N . PRO B 1 39 ? 0.471 -9.484 -0.145 1 98.81 39 PRO B N 1
ATOM 1296 C CA . PRO B 1 39 ? 0.424 -8.188 0.533 1 98.81 39 PRO B CA 1
ATOM 1297 C C . PRO B 1 39 ? -0.939 -7.508 0.412 1 98.81 39 PRO B C 1
ATOM 1299 O O . PRO B 1 39 ? -1.544 -7.516 -0.663 1 98.81 39 PRO B O 1
ATOM 1302 N N . ALA B 1 40 ? -1.403 -6.926 1.456 1 98.69 40 ALA B N 1
ATOM 1303 C CA . ALA B 1 40 ? -2.732 -6.32 1.472 1 98.69 40 ALA B CA 1
ATOM 1304 C C . ALA B 1 40 ? -2.871 -5.273 0.369 1 98.69 40 ALA B C 1
ATOM 1306 O O . ALA B 1 40 ? -3.928 -5.152 -0.253 1 98.69 40 ALA B O 1
ATOM 1307 N N . VAL B 1 41 ? -1.812 -4.586 0.108 1 98.5 41 VAL B N 1
ATOM 1308 C CA . VAL B 1 41 ? -1.849 -3.521 -0.89 1 98.5 41 VAL B CA 1
ATOM 1309 C C . VAL B 1 41 ? -2.131 -4.117 -2.268 1 98.5 41 VAL B C 1
ATOM 1311 O O . VAL B 1 41 ? -2.723 -3.457 -3.127 1 98.5 41 VAL B O 1
ATOM 1314 N N . ILE B 1 42 ? -1.773 -5.324 -2.51 1 98.69 42 ILE B N 1
ATOM 1315 C CA . ILE B 1 42 ? -2.023 -6.008 -3.773 1 98.69 42 ILE B CA 1
ATOM 1316 C C . ILE B 1 42 ? -3.521 -6.238 -3.949 1 98.69 42 ILE B C 1
ATOM 1318 O O . ILE B 1 42 ? -4.039 -6.172 -5.066 1 98.69 42 ILE B O 1
ATOM 1322 N N . VAL B 1 43 ? -4.195 -6.504 -2.867 1 98.38 43 VAL B N 1
ATOM 1323 C CA . VAL B 1 43 ? -5.645 -6.668 -2.908 1 98.38 43 VAL B CA 1
ATOM 1324 C C . VAL B 1 43 ? -6.301 -5.371 -3.377 1 98.38 43 VAL B C 1
ATOM 1326 O O . VAL B 1 43 ? -7.238 -5.398 -4.176 1 98.38 43 VAL B O 1
ATOM 1329 N N . SER B 1 44 ? -5.77 -4.227 -2.963 1 98.19 44 SER B N 1
ATOM 1330 C CA . SER B 1 44 ? -6.328 -2.939 -3.367 1 98.19 44 SER B CA 1
ATOM 1331 C C . SER B 1 44 ? -6.23 -2.746 -4.879 1 98.19 44 SER B C 1
ATOM 1333 O O . SER B 1 44 ? -7.055 -2.045 -5.473 1 98.19 44 SER B O 1
ATOM 1335 N N . GLN B 1 45 ? -5.27 -3.35 -5.438 1 98 45 GLN B N 1
ATOM 1336 C CA . GLN B 1 45 ? -5.062 -3.195 -6.875 1 98 45 GLN B CA 1
ATOM 1337 C C . GLN B 1 45 ? -6.086 -4 -7.668 1 98 45 GLN B C 1
ATOM 1339 O O . GLN B 1 45 ? -6.43 -3.637 -8.797 1 98 45 GLN B O 1
ATOM 1344 N N . ALA B 1 46 ? -6.621 -5.027 -7.098 1 96.75 46 ALA B N 1
ATOM 1345 C CA . ALA B 1 46 ? -7.43 -5.965 -7.875 1 96.75 46 ALA B CA 1
ATOM 1346 C C . ALA B 1 46 ? -8.891 -5.918 -7.445 1 96.75 46 ALA B C 1
ATOM 1348 O O . ALA B 1 46 ? -9.781 -6.27 -8.219 1 96.75 46 ALA B O 1
ATOM 1349 N N . TRP B 1 47 ? -9.18 -5.477 -6.223 1 97.06 47 TRP B N 1
ATOM 1350 C CA . TRP B 1 47 ? -10.531 -5.488 -5.668 1 97.06 47 TRP B CA 1
ATOM 1351 C C . TRP B 1 47 ? -11.32 -4.266 -6.121 1 97.06 47 TRP B C 1
ATOM 1353 O O . TRP B 1 47 ? -10.852 -3.133 -5.988 1 97.06 47 TRP B O 1
ATOM 1363 N N . ARG B 1 48 ? -12.523 -4.441 -6.68 1 95.12 48 ARG B N 1
ATOM 1364 C CA . ARG B 1 48 ? -13.297 -3.322 -7.199 1 95.12 48 ARG B CA 1
ATOM 1365 C C . ARG B 1 48 ? -14.734 -3.369 -6.691 1 95.12 48 ARG B C 1
ATOM 1367 O O . ARG B 1 48 ? -15.422 -2.346 -6.652 1 95.12 48 ARG B O 1
ATOM 1374 N N . ASP B 1 49 ? -15.195 -4.559 -6.492 1 88.75 49 ASP B N 1
ATOM 1375 C CA . ASP B 1 49 ? -16.578 -4.746 -6.074 1 88.75 49 ASP B CA 1
ATOM 1376 C C . ASP B 1 49 ? -16.75 -6.047 -5.297 1 88.75 49 ASP B C 1
ATOM 1378 O O . ASP B 1 49 ? -16.625 -7.137 -5.863 1 88.75 49 ASP B O 1
ATOM 1382 N N . SER B 1 50 ? -17.141 -5.949 -4.133 1 76.31 50 SER B N 1
ATOM 1383 C CA . SER B 1 50 ? -17.281 -7.148 -3.311 1 76.31 50 SER B CA 1
ATOM 1384 C C . SER B 1 50 ? -18.328 -8.102 -3.877 1 76.31 50 SER B C 1
ATOM 1386 O O . SER B 1 50 ? -18.188 -9.32 -3.773 1 76.31 50 SER B O 1
ATOM 1388 N N . ARG B 1 51 ? -19.312 -7.543 -4.41 1 77.81 51 ARG B N 1
ATOM 1389 C CA . ARG B 1 51 ? -20.406 -8.367 -4.895 1 77.81 51 ARG B CA 1
ATOM 1390 C C . ARG B 1 51 ? -20 -9.133 -6.156 1 77.81 51 ARG B C 1
ATOM 1392 O O . ARG B 1 51 ? -20.5 -10.227 -6.41 1 77.81 51 ARG B O 1
ATOM 1399 N N . ARG B 1 52 ? -19.094 -8.633 -6.77 1 79 52 ARG B N 1
ATOM 1400 C CA . ARG B 1 52 ? -18.766 -9.219 -8.07 1 79 52 ARG B CA 1
ATOM 1401 C C . ARG B 1 52 ? -17.469 -10.016 -8 1 79 52 ARG B C 1
ATOM 1403 O O . ARG B 1 52 ? -17.094 -10.688 -8.969 1 79 52 ARG B O 1
ATOM 1410 N N . GLN B 1 53 ? -16.938 -9.852 -6.805 1 88 53 GLN B N 1
ATOM 1411 C CA . GLN B 1 53 ? -15.656 -10.531 -6.762 1 88 53 GLN B CA 1
ATOM 1412 C C . GLN B 1 53 ? -15.68 -11.68 -5.754 1 88 53 GLN B C 1
ATOM 1414 O O . GLN B 1 53 ? -14.773 -11.805 -4.926 1 88 53 GLN B O 1
ATOM 1419 N N . VAL B 1 54 ? -16.641 -12.562 -5.824 1 86.88 54 VAL B N 1
ATOM 1420 C CA . VAL B 1 54 ? -16.812 -13.758 -5.012 1 86.88 54 VAL B CA 1
ATOM 1421 C C . VAL B 1 54 ? -15.641 -14.711 -5.254 1 86.88 54 VAL B C 1
ATOM 1423 O O . VAL B 1 54 ? -15.094 -15.281 -4.309 1 86.88 54 VAL B O 1
ATOM 1426 N N . ARG B 1 55 ? -15.258 -14.875 -6.527 1 90.62 55 ARG B N 1
ATOM 1427 C CA . ARG B 1 55 ? -14.141 -15.734 -6.887 1 90.62 55 ARG B CA 1
ATOM 1428 C C . ARG B 1 55 ? -12.859 -15.289 -6.188 1 90.62 55 ARG B C 1
ATOM 1430 O O . ARG B 1 55 ? -12.133 -16.109 -5.621 1 90.62 55 ARG B O 1
ATOM 1437 N N . LEU B 1 56 ? -12.578 -14 -6.266 1 94.31 56 LEU B N 1
ATOM 1438 C CA . LEU B 1 56 ? -11.375 -13.461 -5.633 1 94.31 56 LEU B CA 1
ATOM 1439 C C . LEU B 1 56 ? -11.43 -13.641 -4.121 1 94.31 56 LEU B C 1
ATOM 1441 O O . LEU B 1 56 ? -10.414 -13.938 -3.488 1 94.31 56 LEU B O 1
ATOM 1445 N N . GLY B 1 57 ? -12.562 -13.492 -3.52 1 94.88 57 GLY B N 1
ATOM 1446 C CA . GLY B 1 57 ? -12.742 -13.75 -2.098 1 94.88 57 GLY B CA 1
ATOM 1447 C C . GLY B 1 57 ? -12.414 -15.172 -1.699 1 94.88 57 GLY B C 1
ATOM 1448 O O . GLY B 1 57 ? -11.703 -15.398 -0.718 1 94.88 57 GLY B O 1
ATOM 1449 N N . LYS B 1 58 ? -12.945 -16.125 -2.43 1 93.69 58 LYS B N 1
ATOM 1450 C CA . LYS B 1 58 ? -12.664 -17.531 -2.18 1 93.69 58 LYS B CA 1
ATOM 1451 C C . LYS B 1 58 ? -11.172 -17.828 -2.324 1 93.69 58 LYS B C 1
ATOM 1453 O O . LYS B 1 58 ? -10.594 -18.547 -1.514 1 93.69 58 LYS B O 1
ATOM 1458 N N . PHE B 1 59 ? -10.617 -17.266 -3.361 1 96.31 59 PHE B N 1
ATOM 1459 C CA . PHE B 1 59 ? -9.188 -17.391 -3.625 1 96.31 59 PHE B CA 1
ATOM 1460 C C . PHE B 1 59 ? -8.375 -16.875 -2.447 1 96.31 59 PHE B C 1
ATOM 1462 O O . PHE B 1 59 ? -7.457 -17.547 -1.973 1 96.31 59 PHE B O 1
ATOM 1469 N N . LEU B 1 60 ? -8.672 -15.711 -1.897 1 97.06 60 LEU B N 1
ATOM 1470 C CA . LEU B 1 60 ? -7.934 -15.062 -0.823 1 97.06 60 LEU B CA 1
ATOM 1471 C C . LEU B 1 60 ? -8.102 -15.82 0.49 1 97.06 60 LEU B C 1
ATOM 1473 O O . LEU B 1 60 ? -7.238 -15.758 1.365 1 97.06 60 LEU B O 1
ATOM 1477 N N . ALA B 1 61 ? -9.203 -16.578 0.6 1 95.81 61 ALA B N 1
ATOM 1478 C CA . ALA B 1 61 ? -9.461 -17.344 1.819 1 95.81 61 ALA B CA 1
ATOM 1479 C C . ALA B 1 61 ? -8.383 -18.391 2.041 1 95.81 61 ALA B C 1
ATOM 1481 O O . ALA B 1 61 ? -8.125 -18.797 3.178 1 95.81 61 ALA B O 1
ATOM 1482 N N . GLY B 1 62 ? -7.727 -18.812 0.991 1 96.75 62 GLY B N 1
ATOM 1483 C CA . GLY B 1 62 ? -6.656 -19.797 1.091 1 96.75 62 GLY B CA 1
ATOM 1484 C C . GLY B 1 62 ? -5.281 -19.172 1.225 1 96.75 62 GLY B C 1
ATOM 1485 O O . GLY B 1 62 ? -4.27 -19.875 1.225 1 96.75 62 GLY B O 1
ATOM 1486 N N . CYS B 1 63 ? -5.23 -17.891 1.356 1 98.38 63 CYS B N 1
ATOM 1487 C CA . CYS B 1 63 ? -3.967 -17.156 1.405 1 98.38 63 CYS B CA 1
ATOM 1488 C C . CYS B 1 63 ? -3.797 -16.453 2.746 1 98.38 63 CYS B C 1
ATOM 1490 O O . CYS B 1 63 ? -4.77 -16.25 3.473 1 98.38 63 CYS B O 1
ATOM 1492 N N . HIS B 1 64 ? -2.584 -16.172 3.084 1 98.31 64 HIS B N 1
ATOM 1493 C CA . HIS B 1 64 ? -2.26 -15.211 4.133 1 98.31 64 HIS B CA 1
ATOM 1494 C C . HIS B 1 64 ? -2.162 -13.797 3.572 1 98.31 64 HIS B C 1
ATOM 1496 O O . HIS B 1 64 ? -1.182 -13.453 2.908 1 98.31 64 HIS B O 1
ATOM 1502 N N . VAL B 1 65 ? -3.137 -12.992 3.791 1 98.56 65 VAL B N 1
ATOM 1503 C CA . VAL B 1 65 ? -3.049 -11.586 3.418 1 98.56 65 VAL B CA 1
ATOM 1504 C C . VAL B 1 65 ? -2.281 -10.812 4.488 1 98.56 65 VAL B C 1
ATOM 1506 O O . VAL B 1 65 ? -2.707 -10.75 5.645 1 98.56 65 VAL B O 1
ATOM 1509 N N . VAL B 1 66 ? -1.211 -10.219 4.121 1 98.25 66 VAL B N 1
ATOM 1510 C CA . VAL B 1 66 ? -0.265 -9.656 5.078 1 98.25 66 VAL B CA 1
ATOM 1511 C C . VAL B 1 66 ? -0.357 -8.125 5.059 1 98.25 66 VAL B C 1
ATOM 1513 O O . VAL B 1 66 ? -0.209 -7.508 4.004 1 98.25 66 VAL B O 1
ATOM 1516 N N . PRO B 1 67 ? -0.637 -7.547 6.227 1 98.44 67 PRO B N 1
ATOM 1517 C CA . PRO B 1 67 ? -0.616 -6.082 6.27 1 98.44 67 PRO B CA 1
ATOM 1518 C C . PRO B 1 67 ? 0.762 -5.5 5.957 1 98.44 67 PRO B C 1
ATOM 1520 O O . PRO B 1 67 ? 1.778 -6.164 6.176 1 98.44 67 PRO B O 1
ATOM 1523 N N . VAL B 1 68 ? 0.741 -4.316 5.422 1 97.81 68 VAL B N 1
ATOM 1524 C CA . VAL B 1 68 ? 1.983 -3.59 5.172 1 97.81 68 VAL B CA 1
ATOM 1525 C C . VAL B 1 68 ? 2.23 -2.588 6.297 1 97.81 68 VAL B C 1
ATOM 1527 O O . VAL B 1 68 ? 1.505 -1.599 6.426 1 97.81 68 VAL B O 1
ATOM 1530 N N . GLY B 1 69 ? 3.242 -2.832 7.07 1 98.06 69 GLY B N 1
ATOM 1531 C CA . GLY B 1 69 ? 3.6 -1.96 8.18 1 98.06 69 GLY B CA 1
ATOM 1532 C C . GLY B 1 69 ? 4.762 -1.038 7.855 1 98.06 69 GLY B C 1
ATOM 1533 O O . GLY B 1 69 ? 5.223 -0.982 6.715 1 98.06 69 GLY B O 1
ATOM 1534 N N . LEU B 1 70 ? 5.195 -0.377 8.844 1 97.44 70 LEU B N 1
ATOM 1535 C CA . LEU B 1 70 ? 6.188 0.683 8.695 1 97.44 70 LEU B CA 1
ATOM 1536 C C . LEU B 1 70 ? 7.508 0.124 8.172 1 97.44 70 LEU B C 1
ATOM 1538 O O . LEU B 1 70 ? 8.102 0.684 7.25 1 97.44 70 LEU B O 1
ATOM 1542 N N . GLU B 1 71 ? 7.965 -0.957 8.711 1 96.69 71 GLU B N 1
ATOM 1543 C CA . GLU B 1 71 ? 9.266 -1.501 8.328 1 96.69 71 GLU B CA 1
ATOM 1544 C C . GLU B 1 71 ? 9.273 -1.94 6.867 1 96.69 71 GLU B C 1
ATOM 1546 O O . GLU B 1 71 ? 10.211 -1.643 6.129 1 96.69 71 GLU B O 1
ATOM 1551 N N . THR B 1 72 ? 8.227 -2.611 6.477 1 97.88 72 THR B N 1
ATOM 1552 C CA . THR B 1 72 ? 8.117 -3.02 5.078 1 97.88 72 THR B CA 1
ATOM 1553 C C . THR B 1 72 ? 7.988 -1.803 4.168 1 97.88 72 THR B C 1
ATOM 1555 O O . THR B 1 72 ? 8.57 -1.77 3.082 1 97.88 72 THR B O 1
ATOM 1558 N N . ALA B 1 73 ? 7.238 -0.829 4.613 1 98.25 73 ALA B N 1
ATOM 1559 C CA . ALA B 1 73 ? 7.051 0.392 3.834 1 98.25 73 ALA B CA 1
ATOM 1560 C C . ALA B 1 73 ? 8.375 1.115 3.623 1 98.25 73 ALA B C 1
ATOM 1562 O O . ALA B 1 73 ? 8.68 1.554 2.51 1 98.25 73 ALA B O 1
ATOM 1563 N N . LYS B 1 74 ? 9.18 1.231 4.684 1 97.56 74 LYS B N 1
ATOM 1564 C CA . LYS B 1 74 ? 10.492 1.859 4.559 1 97.56 74 LYS B CA 1
ATOM 1565 C C . LYS B 1 74 ? 11.391 1.079 3.602 1 97.56 74 LYS B C 1
ATOM 1567 O O . LYS B 1 74 ? 12.039 1.666 2.734 1 97.56 74 LYS B O 1
ATOM 1572 N N . ALA B 1 75 ? 11.398 -0.214 3.789 1 97.88 75 ALA B N 1
ATOM 1573 C CA . ALA B 1 75 ? 12.227 -1.057 2.928 1 97.88 75 ALA B CA 1
ATOM 1574 C C . ALA B 1 75 ? 11.812 -0.916 1.465 1 97.88 75 ALA B C 1
ATOM 1576 O O . ALA B 1 75 ? 12.664 -0.833 0.579 1 97.88 75 ALA B O 1
ATOM 1577 N N . ALA B 1 76 ? 10.516 -0.915 1.197 1 98.5 76 ALA B N 1
ATOM 1578 C CA . ALA B 1 76 ? 10.016 -0.729 -0.161 1 98.5 76 ALA B CA 1
ATOM 1579 C C . ALA B 1 76 ? 10.414 0.637 -0.711 1 98.5 76 ALA B C 1
ATOM 1581 O O . ALA B 1 76 ? 10.797 0.756 -1.879 1 98.5 76 ALA B O 1
ATOM 1582 N N . GLY B 1 77 ? 10.281 1.669 0.109 1 98.25 77 GLY B N 1
ATOM 1583 C CA . GLY B 1 77 ? 10.711 2.994 -0.306 1 98.25 77 GLY B CA 1
ATOM 1584 C C . GLY B 1 77 ? 12.188 3.053 -0.677 1 98.25 77 GLY B C 1
ATOM 1585 O O . GLY B 1 77 ? 12.547 3.643 -1.696 1 98.25 77 GLY B O 1
ATOM 1586 N N . ILE B 1 78 ? 13.016 2.48 0.126 1 97.88 78 ILE B N 1
ATOM 1587 C CA . ILE B 1 78 ? 14.453 2.438 -0.14 1 97.88 78 ILE B CA 1
ATOM 1588 C C . ILE B 1 78 ? 14.711 1.726 -1.467 1 97.88 78 ILE B C 1
ATOM 1590 O O . ILE B 1 78 ? 15.5 2.195 -2.287 1 97.88 78 ILE B O 1
ATOM 1594 N N . LEU B 1 79 ? 14.055 0.646 -1.643 1 98.38 79 LEU B N 1
ATOM 1595 C CA . LEU B 1 79 ? 14.219 -0.11 -2.881 1 98.38 79 LEU B CA 1
ATOM 1596 C C . LEU B 1 79 ? 13.805 0.728 -4.086 1 98.38 79 LEU B C 1
ATOM 1598 O O . LEU B 1 79 ? 14.469 0.695 -5.125 1 98.38 79 LEU B O 1
ATOM 1602 N N . CYS B 1 80 ? 12.719 1.461 -4.004 1 98.19 80 CYS B N 1
ATOM 1603 C CA . CYS B 1 80 ? 12.312 2.359 -5.078 1 98.19 80 CYS B CA 1
ATOM 1604 C C . CYS B 1 80 ? 13.398 3.381 -5.379 1 98.19 80 CYS B C 1
ATOM 1606 O O . CYS B 1 80 ? 13.68 3.678 -6.543 1 98.19 80 CYS B O 1
ATOM 1608 N N . GLY B 1 81 ? 13.961 3.898 -4.293 1 96.38 81 GLY B N 1
ATOM 1609 C CA . GLY B 1 81 ? 15.062 4.832 -4.484 1 96.38 81 GLY B CA 1
ATOM 1610 C C . GLY B 1 81 ? 16.219 4.234 -5.254 1 96.38 81 GLY B C 1
ATOM 1611 O O . GLY B 1 81 ? 16.719 4.844 -6.203 1 96.38 81 GLY B O 1
ATOM 1612 N N . LYS B 1 82 ? 16.625 3.068 -4.863 1 96.81 82 LYS B N 1
ATOM 1613 C CA . LYS B 1 82 ? 17.75 2.383 -5.512 1 96.81 82 LYS B CA 1
ATOM 1614 C C . LYS B 1 82 ? 17.438 2.092 -6.977 1 96.81 82 LYS B C 1
ATOM 1616 O O . LYS B 1 82 ? 18.312 2.203 -7.836 1 96.81 82 LYS B O 1
ATOM 1621 N N . ALA B 1 83 ? 16.188 1.715 -7.238 1 97.56 83 ALA B N 1
ATOM 1622 C CA . ALA B 1 83 ? 15.805 1.286 -8.578 1 97.56 83 ALA B CA 1
ATOM 1623 C C . ALA B 1 83 ? 15.43 2.482 -9.453 1 97.56 83 ALA B C 1
ATOM 1625 O O . ALA B 1 83 ? 15.25 2.342 -10.664 1 97.56 83 ALA B O 1
ATOM 1626 N N . GLY B 1 84 ? 15.266 3.676 -8.922 1 96.75 84 GLY B N 1
ATOM 1627 C CA . GLY B 1 84 ? 14.859 4.852 -9.672 1 96.75 84 GLY B CA 1
ATOM 1628 C C . GLY B 1 84 ? 13.422 4.781 -10.156 1 96.75 84 GLY B C 1
ATOM 1629 O O . GLY B 1 84 ? 13.109 5.215 -11.266 1 96.75 84 GLY B O 1
ATOM 1630 N N . THR B 1 85 ? 12.562 4.137 -9.414 1 97.38 85 THR B N 1
ATOM 1631 C CA . THR B 1 85 ? 11.148 4.02 -9.758 1 97.38 85 THR B CA 1
ATOM 1632 C C . THR B 1 85 ? 10.273 4.531 -8.609 1 97.38 85 THR B C 1
ATOM 1634 O O . THR B 1 85 ? 10.758 4.727 -7.496 1 97.38 85 THR B O 1
ATOM 1637 N N . SER B 1 86 ? 9.039 4.793 -8.906 1 96.69 86 SER B N 1
ATOM 1638 C CA . SER B 1 86 ? 8.07 5.223 -7.906 1 96.69 86 SER B CA 1
ATOM 1639 C C . SER B 1 86 ? 7.023 4.145 -7.645 1 96.69 86 SER B C 1
ATOM 1641 O O . SER B 1 86 ? 6.008 4.398 -6.992 1 96.69 86 SER B O 1
ATOM 1643 N N . ASP B 1 87 ? 7.25 2.912 -8.133 1 98.06 87 ASP B N 1
ATOM 1644 C CA . ASP B 1 87 ? 6.289 1.825 -7.965 1 98.06 87 ASP B CA 1
ATOM 1645 C C . ASP B 1 87 ? 6.461 1.145 -6.609 1 98.06 87 ASP B C 1
ATOM 1647 O O . ASP B 1 87 ? 7.094 0.09 -6.512 1 98.06 87 ASP B O 1
ATOM 1651 N N . ILE B 1 88 ? 5.824 1.685 -5.617 1 98.44 88 ILE B N 1
ATOM 1652 C CA . ILE B 1 88 ? 6.004 1.197 -4.254 1 98.44 88 ILE B CA 1
ATOM 1653 C C . ILE B 1 88 ? 5.277 -0.135 -4.082 1 98.44 88 ILE B C 1
ATOM 1655 O O . ILE B 1 88 ? 5.605 -0.916 -3.188 1 98.44 88 ILE B O 1
ATOM 1659 N N . VAL B 1 89 ? 4.293 -0.441 -4.926 1 98.62 89 VAL B N 1
ATOM 1660 C CA . VAL B 1 89 ? 3.557 -1.695 -4.805 1 98.62 89 VAL B CA 1
ATOM 1661 C C . VAL B 1 89 ? 4.445 -2.861 -5.234 1 98.62 89 VAL B C 1
ATOM 1663 O O . VAL B 1 89 ? 4.613 -3.828 -4.488 1 98.62 89 VAL B O 1
ATOM 1666 N N . ASP B 1 90 ? 5.098 -2.729 -6.371 1 98.75 90 ASP B N 1
ATOM 1667 C CA . ASP B 1 90 ? 6.031 -3.762 -6.805 1 98.75 90 ASP B CA 1
ATOM 1668 C C . ASP B 1 90 ? 7.195 -3.895 -5.824 1 98.75 90 ASP B C 1
ATOM 1670 O O . ASP B 1 90 ? 7.66 -5.004 -5.551 1 98.75 90 ASP B O 1
ATOM 1674 N N . ALA B 1 91 ? 7.652 -2.766 -5.316 1 98.81 91 ALA B N 1
ATOM 1675 C CA . ALA B 1 91 ? 8.742 -2.793 -4.352 1 98.81 91 ALA B CA 1
ATOM 1676 C C . ALA B 1 91 ? 8.336 -3.531 -3.08 1 98.81 91 ALA B C 1
ATOM 1678 O O . ALA B 1 91 ? 9.148 -4.227 -2.469 1 98.81 91 ALA B O 1
ATOM 1679 N N . THR B 1 92 ? 7.105 -3.34 -2.666 1 98.88 92 THR B N 1
ATOM 1680 C CA . THR B 1 92 ? 6.582 -4.066 -1.515 1 98.88 92 THR B CA 1
ATOM 1681 C C . THR B 1 92 ? 6.59 -5.57 -1.772 1 98.88 92 THR B C 1
ATOM 1683 O O . THR B 1 92 ? 7.012 -6.348 -0.915 1 98.88 92 THR B O 1
ATOM 1686 N N . VAL B 1 93 ? 6.168 -5.961 -2.936 1 98.88 93 VAL B N 1
ATOM 1687 C CA . VAL B 1 93 ? 6.148 -7.371 -3.314 1 98.88 93 VAL B CA 1
ATOM 1688 C C . VAL B 1 93 ? 7.562 -7.949 -3.23 1 98.88 93 VAL B C 1
ATOM 1690 O O . VAL B 1 93 ? 7.781 -8.977 -2.588 1 98.88 93 VAL B O 1
ATOM 1693 N N . VAL B 1 94 ? 8.516 -7.281 -3.768 1 98.88 94 VAL B N 1
ATOM 1694 C CA . VAL B 1 94 ? 9.891 -7.77 -3.83 1 98.88 94 VAL B CA 1
ATOM 1695 C C . VAL B 1 94 ? 10.492 -7.805 -2.428 1 98.88 94 VAL B C 1
ATOM 1697 O O . VAL B 1 94 ? 11.133 -8.781 -2.041 1 98.88 94 VAL B O 1
ATOM 1700 N N . THR B 1 95 ? 10.289 -6.789 -1.662 1 98.62 95 THR B N 1
ATOM 1701 C CA . THR B 1 95 ? 10.812 -6.695 -0.304 1 98.62 95 THR B CA 1
ATOM 1702 C C . THR B 1 95 ? 10.25 -7.809 0.572 1 98.62 95 THR B C 1
ATOM 1704 O O . THR B 1 95 ? 10.992 -8.469 1.305 1 98.62 95 THR B O 1
ATOM 1707 N N . MET B 1 96 ? 8.984 -8.031 0.485 1 98.62 96 MET B N 1
ATOM 1708 C CA . MET B 1 96 ? 8.352 -9.07 1.292 1 98.62 96 MET B CA 1
ATOM 1709 C C . MET B 1 96 ? 8.805 -10.453 0.855 1 98.62 96 MET B C 1
ATOM 1711 O O . MET B 1 96 ? 9.039 -11.328 1.692 1 98.62 96 MET B O 1
ATOM 1715 N N . ALA B 1 97 ? 8.883 -10.641 -0.433 1 98.62 97 ALA B N 1
ATOM 1716 C CA . ALA B 1 97 ? 9.344 -11.93 -0.929 1 98.62 97 ALA B CA 1
ATOM 1717 C C . ALA B 1 97 ? 10.742 -12.25 -0.409 1 98.62 97 ALA B C 1
ATOM 1719 O O . ALA B 1 97 ? 11.023 -13.383 -0.02 1 98.62 97 ALA B O 1
ATOM 1720 N N . ALA B 1 98 ? 11.617 -11.266 -0.424 1 98.31 98 ALA B N 1
ATOM 1721 C CA . ALA B 1 98 ? 12.977 -11.445 0.074 1 98.31 98 ALA B CA 1
ATOM 1722 C C . ALA B 1 98 ? 12.977 -11.828 1.553 1 98.31 98 ALA B C 1
ATOM 1724 O O . ALA B 1 98 ? 13.727 -12.711 1.976 1 98.31 98 ALA B O 1
ATOM 1725 N N . THR B 1 99 ? 12.164 -11.211 2.35 1 97.25 99 THR B N 1
ATOM 1726 C CA . THR B 1 99 ? 12.07 -11.453 3.783 1 97.25 99 THR B CA 1
ATOM 1727 C C . THR B 1 99 ? 11.555 -12.867 4.059 1 97.25 99 THR B C 1
ATOM 1729 O O . THR B 1 99 ? 12.047 -13.547 4.961 1 97.25 99 THR B O 1
ATOM 1732 N N . LEU B 1 100 ? 10.648 -13.32 3.23 1 97.12 100 LEU B N 1
ATOM 1733 C CA . LEU B 1 100 ? 9.969 -14.594 3.445 1 97.12 100 LEU B CA 1
ATOM 1734 C C . LEU B 1 100 ? 10.727 -15.734 2.775 1 97.12 100 LEU B C 1
ATOM 1736 O O . LEU B 1 100 ? 10.469 -16.906 3.055 1 97.12 100 LEU B O 1
ATOM 1740 N N . GLY B 1 101 ? 11.664 -15.32 1.927 1 97.56 101 GLY B N 1
ATOM 1741 C CA . GLY B 1 101 ? 12.242 -16.344 1.067 1 97.56 101 GLY B CA 1
ATOM 1742 C C . GLY B 1 101 ? 11.234 -16.953 0.117 1 97.56 101 GLY B C 1
ATOM 1743 O O . GLY B 1 101 ? 11.242 -18.172 -0.094 1 97.56 101 GLY B O 1
ATOM 1744 N N . ALA B 1 102 ? 10.359 -16.156 -0.453 1 98.38 102 ALA B N 1
ATOM 1745 C CA . ALA B 1 102 ? 9.227 -16.656 -1.22 1 98.38 102 ALA B CA 1
ATOM 1746 C C . ALA B 1 102 ? 9.492 -16.562 -2.719 1 98.38 102 ALA B C 1
ATOM 1748 O O . ALA B 1 102 ? 10.305 -15.75 -3.162 1 98.38 102 ALA B O 1
ATOM 1749 N N . ILE B 1 103 ? 8.758 -17.375 -3.486 1 98.56 103 ILE B N 1
ATOM 1750 C CA . ILE B 1 103 ? 8.672 -17.25 -4.938 1 98.56 103 ILE B CA 1
ATOM 1751 C C . ILE B 1 103 ? 7.613 -16.219 -5.305 1 98.56 103 ILE B C 1
ATOM 1753 O O . ILE B 1 103 ? 6.484 -16.266 -4.809 1 98.56 103 ILE B O 1
ATOM 1757 N N . ILE B 1 104 ? 8.016 -15.305 -6.133 1 98.88 104 ILE B N 1
ATOM 1758 C CA . ILE B 1 104 ? 7.07 -14.281 -6.578 1 98.88 104 ILE B CA 1
ATOM 1759 C C . ILE B 1 104 ? 6.34 -14.758 -7.832 1 98.88 104 ILE B C 1
ATOM 1761 O O . ILE B 1 104 ? 6.973 -15.141 -8.82 1 98.88 104 ILE B O 1
ATOM 1765 N N . TRP B 1 105 ? 5.039 -14.773 -7.762 1 98.81 105 TRP B N 1
ATOM 1766 C CA . TRP B 1 105 ? 4.215 -15.016 -8.938 1 98.81 105 TRP B CA 1
ATOM 1767 C C . TRP B 1 105 ? 3.689 -13.703 -9.508 1 98.81 105 TRP B C 1
ATOM 1769 O O . TRP B 1 105 ? 3.02 -12.938 -8.812 1 98.81 105 TRP B O 1
ATOM 1779 N N . THR B 1 106 ? 3.963 -13.438 -10.781 1 98.69 106 THR B N 1
ATOM 1780 C CA . THR B 1 106 ? 3.654 -12.133 -11.367 1 98.69 106 THR B CA 1
ATOM 1781 C C . THR B 1 106 ? 3.379 -12.266 -12.859 1 98.69 106 THR B C 1
ATOM 1783 O O . THR B 1 106 ? 3.816 -13.219 -13.5 1 98.69 106 THR B O 1
ATOM 1786 N N . SER B 1 107 ? 2.617 -11.305 -13.398 1 98.12 107 SER B N 1
ATOM 1787 C CA . SER B 1 107 ? 2.412 -11.219 -14.844 1 98.12 107 SER B CA 1
ATOM 1788 C C . SER B 1 107 ? 3.363 -10.211 -15.477 1 98.12 107 SER B C 1
ATOM 1790 O O . SER B 1 107 ? 3.418 -10.086 -16.703 1 98.12 107 SER B O 1
ATOM 1792 N N . ASP B 1 108 ? 4.027 -9.445 -14.719 1 97.94 108 ASP B N 1
ATOM 1793 C CA . ASP B 1 108 ? 4.965 -8.43 -15.203 1 97.94 108 ASP B CA 1
ATOM 1794 C C . ASP B 1 108 ? 6.375 -8.695 -14.664 1 97.94 108 ASP B C 1
ATOM 1796 O O . ASP B 1 108 ? 6.898 -7.91 -13.875 1 97.94 108 ASP B O 1
ATOM 1800 N N . PRO B 1 109 ? 7.031 -9.766 -15.148 1 98.44 109 PRO B N 1
ATOM 1801 C CA . PRO B 1 109 ? 8.328 -10.172 -14.594 1 98.44 109 PRO B CA 1
ATOM 1802 C C . PRO B 1 109 ? 9.414 -9.117 -14.812 1 98.44 109 PRO B C 1
ATOM 1804 O O . PRO B 1 109 ? 10.344 -9.016 -14 1 98.44 109 PRO B O 1
ATOM 1807 N N . ASP B 1 110 ? 9.367 -8.32 -15.844 1 98.31 110 ASP B N 1
ATOM 1808 C CA . ASP B 1 110 ? 10.422 -7.367 -16.172 1 98.31 110 ASP B CA 1
ATOM 1809 C C . ASP B 1 110 ? 10.5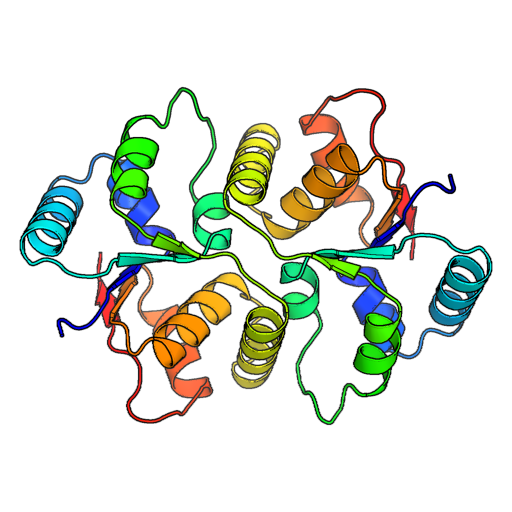31 -6.285 -15.094 1 98.31 110 ASP B C 1
ATOM 1811 O O . ASP B 1 110 ? 11.633 -5.969 -14.633 1 98.31 110 ASP B O 1
ATOM 1815 N N . ASP B 1 111 ? 9.398 -5.75 -14.664 1 98.38 111 ASP B N 1
ATOM 1816 C CA . ASP B 1 111 ? 9.422 -4.727 -13.617 1 98.38 111 ASP B CA 1
ATOM 1817 C C . ASP B 1 111 ? 9.906 -5.309 -12.289 1 98.38 111 ASP B C 1
ATOM 1819 O O . ASP B 1 111 ? 10.672 -4.664 -11.57 1 98.38 111 ASP B O 1
ATOM 1823 N N . ILE B 1 112 ? 9.5 -6.516 -12.008 1 98.75 112 ILE B N 1
ATOM 1824 C CA . ILE B 1 112 ? 9.898 -7.176 -10.766 1 98.75 112 ILE B CA 1
ATOM 1825 C C . ILE B 1 112 ? 11.391 -7.48 -10.805 1 98.75 112 ILE B C 1
ATOM 1827 O O . ILE B 1 112 ? 12.094 -7.289 -9.805 1 98.75 112 ILE B O 1
ATOM 1831 N N . ARG B 1 113 ? 11.914 -7.91 -11.953 1 98.56 113 ARG B N 1
ATOM 1832 C CA . ARG B 1 113 ? 13.336 -8.203 -12.086 1 98.56 113 ARG B CA 1
ATOM 1833 C C . ARG B 1 113 ? 14.18 -6.949 -11.852 1 98.56 113 ARG B C 1
ATOM 1835 O O . ARG B 1 113 ? 15.234 -7.016 -11.227 1 98.56 113 ARG B O 1
ATOM 1842 N N . THR B 1 114 ? 13.719 -5.871 -12.398 1 98.44 114 THR B N 1
ATOM 1843 C CA . THR B 1 114 ? 14.43 -4.609 -12.211 1 98.44 114 THR B CA 1
ATOM 1844 C C . THR B 1 114 ? 14.578 -4.293 -10.719 1 98.44 114 THR B C 1
ATOM 1846 O O . THR B 1 114 ? 15.656 -3.885 -10.273 1 98.44 114 THR B O 1
ATOM 1849 N N . LEU B 1 115 ? 13.555 -4.531 -9.992 1 98.75 115 LEU B N 1
ATOM 1850 C CA . LEU B 1 115 ? 13.578 -4.266 -8.555 1 98.75 115 LEU B CA 1
ATOM 1851 C C . LEU B 1 115 ? 14.453 -5.281 -7.828 1 98.75 115 LEU B C 1
ATOM 1853 O O . LEU B 1 115 ? 15.188 -4.922 -6.906 1 98.75 115 LEU B O 1
ATOM 1857 N N . ILE B 1 116 ? 14.398 -6.52 -8.172 1 98.75 116 ILE B N 1
ATOM 1858 C CA . ILE B 1 116 ? 15.234 -7.555 -7.57 1 98.75 116 ILE B CA 1
ATOM 1859 C C . ILE B 1 116 ? 16.703 -7.23 -7.805 1 98.75 116 ILE B C 1
ATOM 1861 O O . ILE B 1 116 ? 17.531 -7.344 -6.891 1 98.75 116 ILE B O 1
ATOM 1865 N N . ASP B 1 117 ? 17 -6.82 -9.016 1 98.44 117 ASP B N 1
ATOM 1866 C CA . ASP B 1 117 ? 18.375 -6.453 -9.359 1 98.44 117 ASP B CA 1
ATOM 1867 C C . ASP B 1 117 ? 18.859 -5.289 -8.492 1 98.44 117 ASP B C 1
ATOM 1869 O O . ASP B 1 117 ? 19.984 -5.297 -8.008 1 98.44 117 ASP B O 1
ATOM 1873 N N . ALA B 1 118 ? 18.016 -4.285 -8.336 1 98 118 ALA B N 1
ATOM 1874 C CA . ALA B 1 118 ? 18.359 -3.121 -7.531 1 98 118 ALA B CA 1
ATOM 1875 C C . ALA B 1 118 ? 18.531 -3.504 -6.062 1 98 118 ALA B C 1
ATOM 1877 O O . ALA B 1 118 ? 19.344 -2.908 -5.352 1 98 118 ALA B O 1
ATOM 1878 N N . GLN B 1 119 ? 17.656 -4.406 -5.598 1 97.38 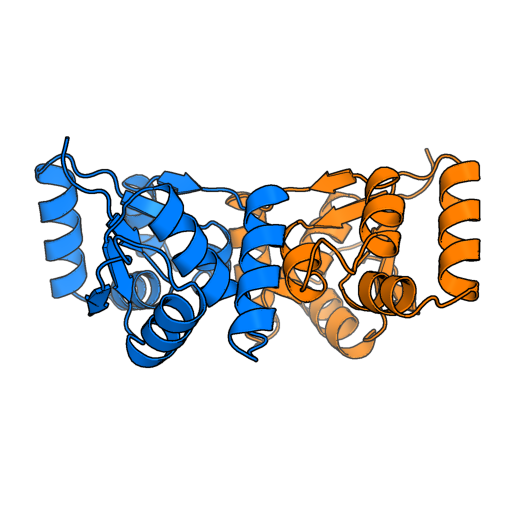119 GLN B N 1
ATOM 1879 C CA . GLN B 1 119 ? 17.734 -4.859 -4.211 1 97.38 119 GLN B CA 1
ATOM 1880 C C . GLN B 1 119 ? 19.078 -5.527 -3.92 1 97.38 119 GLN B C 1
ATOM 1882 O O . GLN B 1 119 ? 19.625 -5.367 -2.832 1 97.38 119 GLN B O 1
ATOM 1887 N N . ASP B 1 120 ? 19.562 -6.324 -4.824 1 96.06 120 ASP B N 1
ATOM 1888 C CA . ASP B 1 120 ? 20.922 -6.871 -4.844 1 96.06 120 ASP B CA 1
ATOM 1889 C C . ASP B 1 120 ? 21.203 -7.676 -3.576 1 96.06 120 ASP B C 1
ATOM 1891 O O . ASP B 1 120 ? 22.219 -7.473 -2.924 1 96.06 120 ASP B O 1
ATOM 1895 N N . ILE B 1 121 ? 20.25 -8.484 -3.199 1 94.56 121 ILE B N 1
ATOM 1896 C CA . ILE B 1 121 ? 20.484 -9.383 -2.076 1 94.56 121 ILE B CA 1
ATOM 1897 C C . ILE B 1 121 ? 20.609 -10.82 -2.584 1 94.56 121 ILE B C 1
ATOM 1899 O O . ILE B 1 121 ? 20.156 -11.141 -3.684 1 94.56 121 ILE B O 1
ATOM 1903 N N . LYS B 1 122 ? 21.312 -11.633 -1.845 1 93.75 122 LYS B N 1
ATOM 1904 C CA . LYS B 1 122 ? 21.438 -13.047 -2.176 1 93.75 122 LYS B CA 1
ATOM 1905 C C . LYS B 1 122 ? 20.969 -13.922 -1.02 1 93.75 122 LYS B C 1
ATOM 1907 O O . LYS B 1 122 ? 21.266 -13.648 0.142 1 93.75 122 LYS B O 1
ATOM 1912 N N . PRO B 1 123 ? 20.344 -15.07 -1.249 1 95 123 PRO B N 1
ATOM 1913 C CA . PRO B 1 123 ? 19.844 -15.375 -2.592 1 95 123 PRO B CA 1
ATOM 1914 C C . PRO B 1 123 ? 18.734 -14.43 -3.039 1 95 123 PRO B C 1
ATOM 1916 O O . PRO B 1 123 ? 17.969 -13.93 -2.209 1 95 123 PRO B O 1
ATOM 1919 N N . ALA B 1 124 ? 18.578 -14.141 -4.301 1 96.69 124 ALA B N 1
ATOM 1920 C CA . ALA B 1 124 ? 17.531 -13.305 -4.879 1 96.69 124 ALA B CA 1
ATOM 1921 C C . ALA B 1 124 ? 16.203 -14.047 -4.949 1 96.69 124 ALA B C 1
ATOM 1923 O O . ALA B 1 124 ? 16.172 -15.266 -5.145 1 96.69 124 ALA B O 1
ATOM 1924 N N . PRO B 1 125 ? 15.109 -13.273 -4.797 1 97.75 125 PRO B N 1
ATOM 1925 C CA . PRO B 1 125 ? 13.812 -13.93 -4.984 1 97.75 125 PRO B CA 1
ATOM 1926 C C . PRO B 1 125 ? 13.656 -14.555 -6.367 1 97.75 125 PRO B C 1
ATOM 1928 O O . PRO B 1 125 ? 14.109 -13.984 -7.363 1 97.75 125 PRO B O 1
ATOM 1931 N N . VAL B 1 126 ? 13.047 -15.711 -6.355 1 98.25 126 VAL B N 1
ATOM 1932 C CA . VAL B 1 126 ? 12.727 -16.391 -7.605 1 98.25 126 VAL B CA 1
ATOM 1933 C C . VAL B 1 126 ? 11.406 -15.867 -8.156 1 98.25 126 VAL B C 1
ATOM 1935 O O . VAL B 1 126 ? 10.477 -15.586 -7.395 1 98.25 126 VAL B O 1
ATOM 1938 N N . ILE B 1 127 ? 11.328 -15.805 -9.508 1 98.62 127 ILE B N 1
ATOM 1939 C CA . ILE B 1 127 ? 10.133 -15.289 -10.148 1 98.62 127 ILE B CA 1
ATOM 1940 C C . ILE B 1 127 ? 9.477 -16.391 -10.992 1 98.62 127 ILE B C 1
ATOM 1942 O O . ILE B 1 127 ? 10.172 -17.141 -11.68 1 98.62 127 ILE B O 1
ATOM 1946 N N . ARG B 1 128 ? 8.195 -16.469 -10.883 1 98.31 128 ARG B N 1
ATOM 1947 C CA . ARG B 1 128 ? 7.367 -17.266 -11.781 1 98.31 128 ARG B CA 1
ATOM 1948 C C . ARG B 1 128 ? 6.297 -16.406 -12.438 1 98.31 128 ARG B C 1
ATOM 1950 O O . ARG B 1 128 ? 5.801 -15.445 -11.836 1 98.31 128 ARG B O 1
ATOM 1957 N N . THR B 1 129 ? 5.922 -16.734 -13.664 1 97.62 129 THR B N 1
ATOM 1958 C CA . THR B 1 129 ? 5.012 -15.891 -14.43 1 97.62 129 THR B CA 1
ATOM 1959 C C . THR B 1 129 ? 3.613 -16.5 -14.469 1 97.62 129 THR B C 1
ATOM 1961 O O . THR B 1 129 ? 3.461 -17.719 -14.461 1 97.62 129 THR B O 1
ATOM 1964 N N . VAL B 1 130 ? 2.664 -15.594 -14.438 1 94.5 130 VAL B N 1
ATOM 1965 C CA . VAL B 1 130 ? 1.258 -15.945 -14.609 1 94.5 130 VAL B CA 1
ATOM 1966 C C . VAL B 1 130 ? 0.825 -15.656 -16.047 1 94.5 130 VAL B C 1
ATOM 1968 O O . VAL B 1 130 ? 1.218 -14.648 -16.625 1 94.5 130 VAL B O 1
#

pLDDT: mean 96.4, std 4.51, range [66.94, 98.88]

Radius of gyration: 18.62 Å; Cα contacts (8 Å, |Δi|>4): 493; chains: 2; bounding box: 43×55×38 Å

Secondary structure (DSSP, 8-state):
-PPPEEE-HHHHHHHHTT-HHHHHHHHHHHHTT--EEEEHHHHHHH---TTT-HHHHHHHHTSEEE-B-HHHHHHHHHHHHHHT---HHHHHHHHHHHHHTPEEEES-HHHHHHHHHHH--SSPPPEEE-/-PPPEEE-HHHHHHHHTT-HHHHHHHHHHHHTT--EEEEHHHHHHH---TTT-HHHHHHHHTSEEE-B-HHHHHHHHHHHHHHT---HHHHHHHHHHHHHTPEEEES-HHHHHHHHHHH--SSPPPEEE-

Foldseek 3Di:
DDAAEEEALQLLQCQQVVPVVSVVVLVVCVVVVHAYEYAQVRCVVNDDDPVSRVRSVVSCVSHHHDYDDDVLQVQLVVLCVQLVHPCSRLSSRQSVCVVRVHAYEEQCVVVNVSSQVSNPDPPTHHYDYD/DDAAEEEALQLLQCQLVVPVVSVVVLVVCVVVVHAYEYAQVRCVVNDDDPVSRVRSVVSCVSHHHDYDDDVLQVQLVVLCVLLVHPCSRLSSRQSVCVVRVHEYEEQCVVVNVSSQVSNPDPPTHHYDYD